Protein AF-A0AAD7C719-F1 (afdb_monomer_lite)

Structure (mmCIF, N/CA/C/O backbone):
data_AF-A0AAD7C719-F1
#
_entry.id   AF-A0AAD7C719-F1
#
loop_
_atom_site.group_PDB
_atom_site.id
_atom_site.type_symbol
_atom_site.label_atom_id
_atom_site.label_alt_id
_atom_site.label_comp_id
_atom_site.label_asym_id
_atom_site.label_entity_id
_atom_site.label_seq_id
_atom_site.pdbx_PDB_ins_code
_atom_site.Cartn_x
_atom_site.Cartn_y
_atom_site.Cartn_z
_atom_site.occupancy
_atom_site.B_iso_or_equiv
_atom_site.auth_seq_id
_atom_site.auth_comp_id
_atom_site.auth_asym_id
_atom_site.auth_atom_id
_atom_site.pdbx_PDB_model_num
ATOM 1 N N . MET A 1 1 ? 1.887 -9.426 20.465 1.00 57.06 1 MET A N 1
ATOM 2 C CA . MET A 1 1 ? 2.356 -8.103 19.979 1.00 57.06 1 MET A CA 1
ATOM 3 C C . MET A 1 1 ? 1.314 -7.518 19.013 1.00 57.06 1 MET A C 1
ATOM 5 O O . MET A 1 1 ? 1.546 -7.482 17.823 1.00 57.06 1 MET A O 1
ATOM 9 N N . LEU A 1 2 ? 0.161 -7.067 19.530 1.00 62.00 2 LEU A N 1
ATOM 10 C CA . LEU A 1 2 ? -1.170 -7.046 18.880 1.00 62.00 2 LEU A CA 1
ATOM 11 C C . LEU A 1 2 ? -1.808 -8.442 18.964 1.00 62.00 2 LEU A C 1
ATOM 13 O O . LEU A 1 2 ? -1.382 -9.368 18.283 1.00 62.00 2 LEU A O 1
ATOM 17 N N . ASN A 1 3 ? -2.779 -8.631 19.856 1.00 67.12 3 ASN A N 1
ATOM 18 C CA . ASN A 1 3 ? -3.550 -9.872 19.983 1.00 67.12 3 ASN A CA 1
ATOM 19 C C . ASN A 1 3 ? -4.565 -9.961 18.821 1.00 67.12 3 ASN A C 1
ATOM 21 O O . ASN A 1 3 ? -5.765 -9.761 18.998 1.00 67.12 3 ASN A O 1
ATOM 25 N N . VAL A 1 4 ? -4.057 -10.119 17.592 1.00 68.31 4 VAL A N 1
ATOM 26 C CA . VAL A 1 4 ? -4.865 -10.067 16.367 1.00 68.31 4 VAL A CA 1
ATOM 27 C C . VAL A 1 4 ? -5.610 -11.389 16.196 1.00 68.31 4 VAL A C 1
ATOM 29 O O . VAL A 1 4 ? -5.036 -12.395 15.788 1.00 68.31 4 VAL A O 1
ATOM 32 N N . HIS A 1 5 ? -6.909 -11.389 16.487 1.00 72.69 5 HIS A N 1
ATOM 33 C CA . HIS A 1 5 ? -7.771 -12.545 16.241 1.00 72.69 5 HIS A CA 1
ATOM 34 C C . HIS A 1 5 ? -8.018 -12.741 14.735 1.00 72.69 5 HIS A C 1
ATOM 36 O O . HIS A 1 5 ? -8.065 -11.774 13.977 1.00 72.69 5 HIS A O 1
ATOM 42 N N . SER A 1 6 ? -8.338 -13.968 14.307 1.00 72.50 6 SER A N 1
ATOM 43 C CA . SER A 1 6 ? -8.801 -14.293 12.939 1.00 72.50 6 SER A CA 1
ATOM 44 C C . SER A 1 6 ? -10.007 -13.474 12.450 1.00 72.50 6 SER A C 1
ATOM 46 O O . SER A 1 6 ? -10.282 -13.413 11.256 1.00 72.50 6 SER A O 1
ATOM 48 N N . ARG A 1 7 ? -10.739 -12.836 13.372 1.00 73.88 7 ARG A N 1
ATOM 49 C CA . ARG A 1 7 ? -11.893 -11.979 13.083 1.00 73.88 7 ARG A CA 1
ATOM 50 C C . ARG A 1 7 ? -11.493 -10.505 12.917 1.00 73.88 7 ARG A C 1
ATOM 52 O O . ARG A 1 7 ? -12.359 -9.695 12.595 1.00 73.88 7 ARG A O 1
ATOM 59 N N . SER A 1 8 ? -10.235 -10.136 13.153 1.00 76.31 8 SER A N 1
ATOM 60 C CA . SER A 1 8 ? -9.748 -8.762 13.013 1.00 76.31 8 SER A CA 1
ATOM 61 C C . SER A 1 8 ? -9.543 -8.385 11.545 1.00 76.31 8 SER A C 1
ATOM 63 O O . SER A 1 8 ? -9.293 -9.229 10.686 1.00 76.31 8 SER A O 1
ATOM 65 N N . THR A 1 9 ? -9.657 -7.092 11.247 1.00 84.38 9 THR A N 1
ATOM 66 C CA . THR A 1 9 ? -9.418 -6.587 9.893 1.00 84.38 9 THR A CA 1
ATOM 67 C C . THR A 1 9 ? -7.915 -6.431 9.685 1.00 84.38 9 THR A C 1
ATOM 69 O O . THR A 1 9 ? -7.274 -5.648 10.379 1.00 84.38 9 THR A O 1
ATOM 72 N N . VAL A 1 10 ? -7.351 -7.128 8.693 1.00 84.69 10 VAL A N 1
ATOM 73 C CA . VAL A 1 10 ? -5.903 -7.102 8.400 1.00 84.69 10 VAL A CA 1
ATOM 74 C C . VAL A 1 10 ? -5.387 -5.684 8.116 1.00 84.69 10 VAL A C 1
ATOM 76 O O . VAL A 1 10 ? -4.238 -5.386 8.418 1.00 84.69 10 VAL A O 1
ATOM 79 N N . ALA A 1 11 ? -6.233 -4.780 7.608 1.00 87.38 11 ALA A N 1
ATOM 80 C CA . ALA A 1 11 ? -5.883 -3.372 7.402 1.00 87.38 11 ALA A CA 1
ATOM 81 C C . ALA A 1 11 ? -5.309 -2.708 8.666 1.00 87.38 11 ALA A C 1
ATOM 83 O O . ALA A 1 11 ? -4.348 -1.951 8.559 1.00 87.38 11 ALA A O 1
ATOM 84 N N . VAL A 1 12 ? -5.832 -3.058 9.850 1.00 88.62 12 VAL A N 1
ATOM 85 C CA . VAL A 1 12 ? -5.398 -2.475 11.129 1.00 88.62 12 VAL A CA 1
ATOM 86 C C . VAL A 1 12 ? -3.944 -2.810 11.427 1.00 88.62 12 VAL A C 1
ATOM 88 O O . VAL A 1 12 ? -3.207 -1.978 11.940 1.00 88.62 12 VAL A O 1
ATOM 91 N N . LEU A 1 13 ? -3.481 -4.003 11.045 1.00 89.31 13 LEU A N 1
ATOM 92 C CA . LEU A 1 13 ? -2.071 -4.350 11.191 1.00 89.31 13 LEU A CA 1
ATOM 93 C C . LEU A 1 13 ? -1.190 -3.304 10.501 1.00 89.31 13 LEU A C 1
ATOM 95 O O . LEU A 1 13 ? -0.238 -2.818 11.099 1.00 89.31 13 LEU A O 1
ATOM 99 N N . PHE A 1 14 ? -1.527 -2.923 9.271 1.00 92.38 14 PHE A N 1
ATOM 100 C CA . PHE A 1 14 ? -0.737 -1.979 8.483 1.00 92.38 14 PHE A CA 1
ATOM 101 C C . PHE A 1 14 ? -0.897 -0.535 8.973 1.00 92.38 14 PHE A C 1
ATOM 103 O O . PHE A 1 14 ? 0.094 0.183 9.101 1.00 92.38 14 PHE A O 1
ATOM 110 N N . THR A 1 15 ? -2.119 -0.108 9.302 1.00 92.69 15 THR A N 1
ATOM 111 C CA . THR A 1 15 ? -2.372 1.269 9.755 1.00 92.69 15 THR A CA 1
ATOM 112 C C . THR A 1 15 ? -1.783 1.553 11.135 1.00 92.69 15 THR A C 1
ATOM 114 O O . THR A 1 15 ? -1.337 2.677 11.380 1.00 92.69 15 THR A O 1
ATOM 117 N N . GLU A 1 16 ? -1.750 0.560 12.031 1.00 91.12 16 GLU A N 1
ATOM 118 C CA . GLU A 1 16 ? -1.258 0.732 13.404 1.00 91.12 16 GLU A CA 1
ATOM 119 C C . GLU A 1 16 ? 0.251 0.500 13.555 1.00 91.12 16 GLU A C 1
ATOM 121 O O . GLU A 1 16 ? 0.868 1.053 14.462 1.00 91.12 16 GLU A O 1
ATOM 126 N N . THR A 1 17 ? 0.863 -0.318 12.697 1.00 90.94 17 THR A N 1
ATOM 127 C CA . THR A 1 17 ? 2.318 -0.560 12.754 1.00 90.94 17 THR A CA 1
ATOM 128 C C . THR A 1 17 ? 3.108 0.328 11.799 1.00 90.94 17 THR A C 1
ATOM 130 O O . THR A 1 17 ? 4.322 0.441 11.929 1.00 90.94 17 THR A O 1
ATOM 133 N N . GLY A 1 18 ? 2.446 0.940 10.811 1.00 91.69 18 GLY A N 1
ATOM 134 C CA . GLY A 1 18 ? 3.119 1.645 9.719 1.00 91.69 18 GLY A CA 1
ATOM 135 C C . GLY A 1 18 ? 3.789 0.712 8.705 1.00 91.69 18 GLY A C 1
ATOM 136 O O . GLY A 1 18 ? 4.460 1.183 7.789 1.00 91.69 18 GLY A O 1
ATOM 137 N N . ILE A 1 19 ? 3.623 -0.608 8.839 1.00 92.81 19 ILE A N 1
ATOM 138 C CA . ILE A 1 19 ? 4.200 -1.579 7.909 1.00 92.81 19 ILE A CA 1
ATOM 139 C C . ILE A 1 19 ? 3.397 -1.573 6.607 1.00 92.81 19 ILE A C 1
ATOM 141 O O . ILE A 1 19 ? 2.178 -1.735 6.601 1.00 92.81 19 ILE A O 1
ATOM 145 N N . MET A 1 20 ? 4.096 -1.449 5.478 1.00 93.69 20 MET A N 1
ATOM 146 C CA . MET A 1 20 ? 3.480 -1.555 4.158 1.00 93.69 20 MET A CA 1
ATOM 147 C C . MET A 1 20 ? 3.029 -3.002 3.873 1.00 93.69 20 MET A C 1
ATOM 149 O O . MET A 1 20 ? 3.809 -3.938 4.080 1.00 93.69 20 MET A O 1
ATOM 153 N N . PRO A 1 21 ? 1.821 -3.211 3.319 1.00 94.88 21 PRO A N 1
ATOM 154 C CA . PRO A 1 21 ? 1.378 -4.525 2.872 1.00 94.88 21 PRO A CA 1
ATOM 155 C C . PRO A 1 21 ? 2.360 -5.178 1.888 1.00 94.88 21 PRO A C 1
ATOM 157 O O . PRO A 1 21 ? 2.975 -4.521 1.046 1.00 94.88 21 PRO A O 1
ATOM 160 N N . LEU A 1 22 ? 2.474 -6.507 1.944 1.00 94.25 22 LEU A N 1
ATOM 161 C CA . LEU A 1 22 ? 3.528 -7.232 1.227 1.00 94.25 22 LEU A CA 1
ATOM 162 C C . LEU A 1 22 ? 3.481 -7.054 -0.302 1.00 94.25 22 LEU A C 1
ATOM 164 O O . LEU A 1 22 ? 4.527 -6.943 -0.938 1.00 94.25 22 LEU A O 1
ATOM 168 N N . ARG A 1 23 ? 2.284 -7.025 -0.906 1.00 94.31 23 ARG A N 1
ATOM 169 C CA . ARG A 1 23 ? 2.119 -6.879 -2.366 1.00 94.31 23 ARG A CA 1
ATOM 170 C C . ARG A 1 23 ? 2.667 -5.538 -2.891 1.00 94.31 23 ARG A C 1
ATOM 172 O O . ARG A 1 23 ? 3.589 -5.591 -3.704 1.00 94.31 23 ARG A O 1
ATOM 179 N N . PRO A 1 24 ? 2.200 -4.363 -2.419 1.00 95.56 24 PRO A N 1
ATOM 180 C CA . PRO A 1 24 ? 2.777 -3.081 -2.828 1.00 95.56 24 PRO A CA 1
ATOM 181 C C . PRO A 1 24 ? 4.253 -2.954 -2.436 1.00 95.56 24 PRO A C 1
ATOM 183 O O . PRO A 1 24 ? 5.040 -2.427 -3.219 1.00 95.56 24 PRO A O 1
ATOM 186 N N . ARG A 1 25 ? 4.677 -3.524 -1.296 1.00 95.62 25 ARG A N 1
ATOM 187 C CA . ARG A 1 25 ? 6.093 -3.519 -0.897 1.00 95.62 25 ARG A CA 1
ATOM 188 C C . ARG A 1 25 ? 6.988 -4.227 -1.914 1.00 95.62 25 ARG A C 1
ATOM 190 O O . ARG A 1 25 ? 8.049 -3.701 -2.241 1.00 95.62 25 ARG A O 1
ATOM 197 N N . ARG A 1 26 ? 6.570 -5.393 -2.421 1.00 96.00 26 ARG A N 1
ATOM 198 C CA . ARG A 1 26 ? 7.298 -6.138 -3.463 1.00 96.00 26 ARG A CA 1
ATOM 199 C C . ARG A 1 26 ? 7.389 -5.344 -4.763 1.00 96.00 26 ARG A C 1
ATOM 201 O O . ARG A 1 26 ? 8.471 -5.269 -5.331 1.00 96.00 26 ARG A O 1
ATOM 208 N N . VAL A 1 27 ? 6.297 -4.709 -5.193 1.00 96.25 27 VAL A N 1
ATOM 209 C CA . VAL A 1 27 ? 6.313 -3.849 -6.389 1.00 96.25 27 VAL A CA 1
ATOM 210 C C . VAL A 1 27 ? 7.278 -2.680 -6.201 1.00 96.25 27 VAL A C 1
ATOM 212 O O . VAL A 1 27 ? 8.115 -2.452 -7.064 1.00 96.25 27 VAL A O 1
ATOM 215 N N . ARG A 1 28 ? 7.265 -2.006 -5.046 1.00 95.81 28 ARG A N 1
ATOM 216 C CA . ARG A 1 28 ? 8.224 -0.932 -4.736 1.00 95.81 28 ARG A CA 1
ATOM 217 C C . ARG A 1 28 ? 9.685 -1.389 -4.819 1.00 95.81 28 ARG A C 1
ATOM 219 O O . ARG A 1 28 ? 10.524 -0.649 -5.317 1.00 95.81 28 ARG A O 1
ATOM 226 N N . VAL A 1 29 ? 10.001 -2.603 -4.358 1.00 96.06 29 VAL A N 1
ATOM 227 C CA . VAL A 1 29 ? 11.355 -3.174 -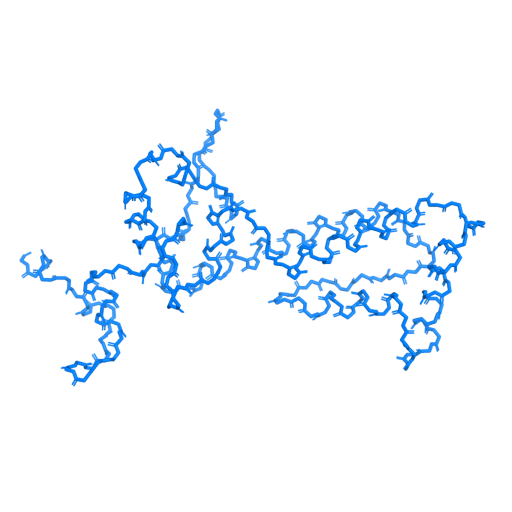4.511 1.00 96.06 29 VAL A CA 1
ATOM 228 C C . VAL A 1 29 ? 11.704 -3.371 -5.990 1.00 96.06 29 VAL A C 1
ATOM 230 O O . VAL A 1 29 ? 12.802 -3.005 -6.403 1.00 96.06 29 VAL A O 1
ATOM 233 N N . LEU A 1 30 ? 10.771 -3.888 -6.796 1.00 96.00 30 LEU A N 1
ATOM 234 C CA . LEU A 1 30 ? 10.970 -4.045 -8.241 1.00 96.00 30 LEU A CA 1
ATOM 235 C C . LEU A 1 30 ? 11.169 -2.700 -8.950 1.00 96.00 30 LEU A C 1
ATOM 237 O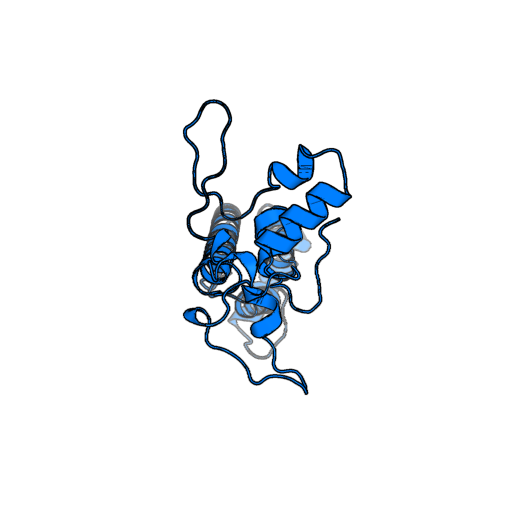 O . LEU A 1 30 ? 12.027 -2.608 -9.821 1.00 96.00 30 LEU A O 1
ATOM 241 N N . LEU A 1 31 ? 10.432 -1.658 -8.557 1.00 96.50 31 LEU A N 1
ATOM 242 C CA . LEU A 1 31 ? 10.611 -0.300 -9.082 1.00 96.50 31 LEU A CA 1
ATOM 243 C C . LEU A 1 31 ? 11.985 0.276 -8.712 1.00 96.50 31 LEU A C 1
ATOM 245 O O . LEU A 1 31 ? 12.630 0.895 -9.549 1.00 96.50 31 LEU A O 1
ATOM 249 N N . GLY A 1 32 ? 12.482 0.018 -7.498 1.00 96.12 32 GLY A N 1
ATOM 250 C CA . GLY A 1 32 ? 13.845 0.403 -7.112 1.00 96.12 32 GLY A CA 1
ATOM 251 C C . GLY A 1 32 ? 14.915 -0.291 -7.961 1.00 96.12 32 GLY A C 1
ATOM 252 O O . GLY A 1 32 ? 15.864 0.347 -8.414 1.00 96.12 32 GLY A O 1
ATOM 253 N N . TYR A 1 33 ? 14.731 -1.583 -8.244 1.00 95.81 33 TYR A N 1
ATOM 254 C CA . TYR A 1 33 ? 15.609 -2.313 -9.160 1.00 95.81 33 TYR A CA 1
ATOM 255 C C . TYR A 1 33 ? 15.513 -1.786 -10.598 1.00 95.81 33 TYR A C 1
ATOM 257 O O . TYR A 1 33 ? 16.535 -1.627 -11.260 1.00 95.81 33 TYR A O 1
ATOM 265 N N . LEU A 1 34 ? 14.310 -1.441 -11.065 1.00 96.75 34 LEU A N 1
ATOM 266 C CA . LEU A 1 34 ? 14.114 -0.802 -12.364 1.00 96.75 34 LEU A CA 1
ATOM 267 C C . LEU A 1 34 ? 14.870 0.524 -12.458 1.00 96.75 34 LEU A C 1
ATOM 269 O O . LEU A 1 34 ? 15.618 0.729 -13.406 1.00 96.75 34 LEU A O 1
ATOM 273 N N . ALA A 1 35 ? 14.718 1.402 -11.464 1.00 96.38 35 ALA A N 1
ATOM 274 C CA . ALA A 1 35 ? 15.417 2.68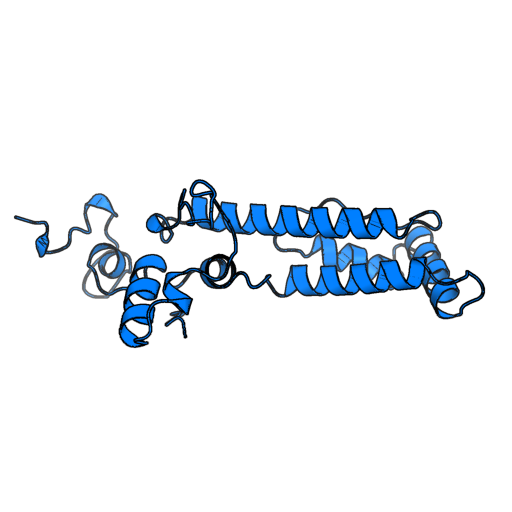3 -11.420 1.00 96.38 35 ALA A CA 1
ATOM 275 C C . ALA A 1 35 ? 16.942 2.496 -11.458 1.00 96.38 35 ALA A C 1
ATOM 277 O O . ALA A 1 35 ? 17.638 3.233 -12.154 1.00 96.38 35 ALA A O 1
ATOM 278 N N . TYR A 1 36 ? 17.462 1.470 -10.776 1.00 96.31 36 TYR A N 1
ATOM 279 C CA . TYR A 1 36 ? 18.869 1.083 -10.871 1.00 96.31 36 TYR A CA 1
ATOM 280 C C . TYR A 1 36 ? 19.262 0.663 -12.296 1.00 96.31 36 TYR A C 1
ATOM 282 O O . TYR A 1 36 ? 20.225 1.201 -12.839 1.00 96.31 36 TYR A O 1
ATOM 290 N N . LEU A 1 37 ? 18.507 -0.241 -12.931 1.00 96.06 37 LEU A N 1
ATOM 291 C CA . LEU A 1 37 ? 18.776 -0.673 -14.308 1.00 96.06 37 LEU A CA 1
ATOM 292 C C . LEU A 1 37 ? 18.731 0.491 -15.301 1.00 96.06 37 LEU A C 1
ATOM 294 O O . LEU A 1 37 ? 19.524 0.532 -16.239 1.00 96.06 37 LEU A O 1
ATOM 298 N N . LEU A 1 38 ? 17.826 1.446 -15.083 1.00 95.38 38 LEU A N 1
ATOM 299 C CA . LEU A 1 38 ? 17.681 2.622 -15.931 1.00 95.38 38 LEU A CA 1
ATOM 300 C C . LEU A 1 38 ? 18.883 3.575 -15.844 1.00 95.38 38 LEU A C 1
ATOM 302 O O . LEU A 1 38 ? 19.180 4.238 -16.834 1.00 95.38 38 LEU A O 1
ATOM 306 N N . LYS A 1 39 ? 19.584 3.611 -14.701 1.00 95.50 39 LYS A N 1
ATOM 307 C CA . LYS A 1 39 ? 20.804 4.411 -14.482 1.00 95.50 39 LYS A CA 1
ATOM 308 C C . LYS A 1 39 ? 22.058 3.787 -15.109 1.00 95.50 39 LYS A C 1
ATOM 310 O O . LYS A 1 39 ? 23.057 4.481 -15.279 1.00 95.50 39 LYS A O 1
ATOM 315 N N . LEU A 1 40 ? 22.037 2.493 -15.434 1.00 95.62 40 LEU A N 1
ATOM 316 C CA . LEU A 1 40 ? 23.184 1.814 -16.037 1.00 95.62 40 LEU A CA 1
ATOM 317 C C . LEU A 1 40 ? 23.410 2.261 -17.492 1.00 95.62 40 LEU A C 1
ATOM 319 O O . LEU A 1 40 ? 22.446 2.530 -18.215 1.00 95.62 40 LEU A O 1
ATOM 323 N N . PRO A 1 41 ? 24.672 2.279 -17.965 1.00 93.94 41 PRO A N 1
ATOM 324 C CA . PRO A 1 41 ? 24.963 2.551 -19.366 1.00 93.94 41 PRO A CA 1
ATOM 325 C C . PRO A 1 41 ? 24.337 1.476 -20.261 1.00 93.94 41 PRO A C 1
ATOM 327 O O . PRO A 1 41 ? 24.291 0.299 -19.896 1.00 93.94 41 PRO A O 1
ATOM 330 N N . ARG A 1 42 ? 23.908 1.861 -21.471 1.00 90.44 42 ARG A N 1
ATOM 331 C CA . ARG A 1 42 ? 23.289 0.942 -22.450 1.00 90.44 42 ARG A CA 1
ATOM 332 C C . ARG A 1 42 ? 24.199 -0.210 -22.889 1.00 90.44 42 ARG A C 1
ATOM 334 O O . ARG A 1 42 ? 23.697 -1.234 -23.331 1.00 90.44 42 ARG A O 1
ATOM 341 N N . SER A 1 43 ? 25.513 -0.072 -22.719 1.00 93.38 43 SER A N 1
ATOM 342 C CA . SER A 1 43 ? 26.490 -1.141 -22.959 1.00 93.38 43 SER A CA 1
ATOM 343 C C . SER A 1 43 ? 26.482 -2.242 -21.892 1.00 93.38 43 SER A C 1
ATOM 345 O O . SER A 1 43 ? 27.037 -3.314 -22.122 1.00 93.38 43 SER A O 1
ATOM 347 N N . SER A 1 44 ? 25.870 -2.012 -20.726 1.00 96.25 44 SER A N 1
ATOM 348 C CA . SER A 1 44 ? 25.755 -3.028 -19.680 1.00 96.25 44 SER A CA 1
ATOM 349 C C . SER A 1 44 ? 24.771 -4.122 -20.087 1.00 96.25 44 SER A C 1
ATOM 351 O O . SER A 1 44 ? 23.645 -3.830 -20.495 1.00 96.25 44 SER A O 1
ATOM 353 N N . TYR A 1 45 ? 25.144 -5.387 -19.871 1.00 96.31 45 TYR A N 1
ATOM 354 C CA . TYR A 1 45 ? 24.265 -6.536 -20.111 1.00 96.31 45 TYR A CA 1
ATOM 355 C C . TYR A 1 45 ? 22.916 -6.411 -19.398 1.00 96.31 45 TYR A C 1
ATOM 357 O O . TYR A 1 45 ? 21.884 -6.768 -19.960 1.00 96.31 45 TYR A O 1
ATOM 365 N N . ALA A 1 46 ? 22.904 -5.866 -18.180 1.00 95.50 46 ALA A N 1
ATOM 366 C CA . ALA A 1 46 ? 21.674 -5.698 -17.413 1.00 95.50 46 ALA A CA 1
ATOM 367 C C . ALA A 1 46 ? 20.724 -4.674 -18.063 1.00 95.50 46 ALA A C 1
ATOM 369 O O . ALA A 1 46 ? 19.511 -4.887 -18.092 1.00 95.50 46 ALA A O 1
ATOM 370 N N . ARG A 1 47 ? 21.270 -3.595 -18.640 1.00 95.44 47 ARG A N 1
ATOM 371 C CA . ARG A 1 47 ? 20.485 -2.591 -19.367 1.00 95.44 47 ARG A CA 1
ATOM 372 C C . ARG A 1 47 ? 20.015 -3.125 -20.722 1.00 95.44 47 ARG A C 1
ATOM 374 O O . ARG A 1 47 ? 18.837 -2.996 -21.036 1.00 95.44 47 ARG A O 1
ATOM 381 N N . ALA A 1 48 ? 20.881 -3.820 -21.460 1.00 95.38 48 ALA A N 1
ATOM 382 C CA . ALA A 1 48 ? 20.516 -4.480 -22.714 1.00 95.38 48 ALA A CA 1
ATOM 383 C C . ALA A 1 48 ? 19.406 -5.535 -22.526 1.00 95.38 48 ALA A C 1
ATOM 385 O O . ALA A 1 48 ? 18.487 -5.637 -23.343 1.00 95.38 48 ALA A O 1
ATOM 386 N N . ALA A 1 49 ? 19.444 -6.290 -21.422 1.00 95.88 49 ALA A N 1
ATOM 387 C CA . ALA A 1 49 ? 18.396 -7.243 -21.062 1.00 95.88 49 ALA A CA 1
ATOM 388 C C . ALA A 1 49 ? 17.062 -6.548 -20.740 1.00 95.88 49 ALA A C 1
ATOM 390 O O . ALA A 1 49 ? 16.007 -7.042 -21.142 1.00 95.88 49 ALA A O 1
ATOM 391 N N . LEU A 1 50 ? 17.093 -5.396 -20.055 1.00 95.69 50 LEU A N 1
ATOM 392 C CA . LEU A 1 50 ? 15.901 -4.579 -19.818 1.00 95.69 50 LEU A CA 1
ATOM 393 C C . LEU A 1 50 ? 15.303 -4.078 -21.136 1.00 95.69 50 LEU A C 1
ATOM 395 O O . LEU A 1 50 ? 14.111 -4.268 -21.361 1.00 95.69 50 LEU A O 1
ATOM 399 N N . ASP A 1 51 ? 16.122 -3.493 -22.012 1.00 94.88 51 ASP A N 1
ATOM 400 C CA . ASP A 1 51 ? 15.672 -2.986 -23.311 1.00 94.88 51 ASP A CA 1
ATOM 401 C C . ASP A 1 51 ? 15.055 -4.121 -24.153 1.00 94.88 51 ASP A C 1
ATOM 403 O O . ASP A 1 51 ? 13.933 -3.989 -24.641 1.00 94.88 51 ASP A O 1
ATOM 407 N N . SER A 1 52 ? 15.694 -5.295 -24.197 1.00 94.56 52 SER A N 1
ATOM 408 C CA . SER A 1 52 ? 15.130 -6.492 -24.847 1.00 94.56 52 SER A CA 1
ATOM 409 C C . SER A 1 52 ? 13.788 -6.915 -24.227 1.00 94.56 52 SER A C 1
ATOM 411 O O . SER A 1 52 ? 12.871 -7.352 -24.921 1.00 94.56 52 SER A O 1
ATOM 413 N N . SER A 1 53 ? 13.638 -6.779 -22.905 1.00 95.12 53 SER A N 1
ATOM 414 C CA . SER A 1 53 ? 12.394 -7.091 -22.190 1.00 95.12 53 SER A CA 1
ATOM 415 C C . SER A 1 53 ? 11.239 -6.160 -22.566 1.00 95.12 53 SER A C 1
ATOM 417 O O . SER A 1 53 ? 10.099 -6.621 -22.708 1.00 95.12 53 SER A O 1
ATOM 419 N N . ILE A 1 54 ? 11.542 -4.868 -22.722 1.00 94.50 54 ILE A N 1
ATOM 420 C CA . ILE A 1 54 ? 10.606 -3.820 -23.147 1.00 94.50 54 ILE A CA 1
ATOM 421 C C . ILE A 1 54 ? 10.171 -4.076 -24.591 1.00 94.50 54 ILE A C 1
ATOM 423 O O . ILE A 1 54 ? 8.975 -4.114 -24.877 1.00 94.50 54 ILE A O 1
ATOM 427 N N . GLU A 1 55 ? 11.123 -4.358 -25.481 1.00 94.44 55 GLU A N 1
ATOM 428 C CA . GLU A 1 55 ? 10.843 -4.673 -26.881 1.00 94.44 55 GLU A CA 1
ATOM 429 C C . GLU A 1 55 ? 9.963 -5.925 -27.021 1.00 94.44 55 GLU A C 1
ATOM 431 O O . GLU A 1 55 ? 8.975 -5.920 -27.760 1.00 94.44 55 GLU A O 1
ATOM 436 N N . LEU A 1 56 ? 10.264 -6.989 -26.265 1.00 93.81 56 LEU A N 1
ATOM 437 C CA . LEU A 1 56 ? 9.450 -8.206 -26.235 1.00 93.81 56 LEU A CA 1
ATOM 438 C C . LEU A 1 56 ? 8.022 -7.936 -25.749 1.00 93.81 56 LEU A C 1
ATOM 440 O O . LEU A 1 56 ? 7.078 -8.501 -26.306 1.00 93.81 56 LEU A O 1
ATOM 444 N N . ALA A 1 57 ? 7.856 -7.084 -24.733 1.00 92.06 57 ALA A N 1
ATOM 445 C CA . ALA A 1 57 ? 6.539 -6.707 -24.226 1.00 92.06 57 ALA A CA 1
ATOM 446 C C . ALA A 1 57 ? 5.725 -5.924 -25.269 1.00 92.06 57 ALA A C 1
ATOM 448 O O . ALA A 1 57 ? 4.523 -6.160 -25.392 1.00 92.06 57 ALA A O 1
ATOM 449 N N . ALA A 1 58 ? 6.377 -5.041 -26.031 1.00 89.62 58 ALA A N 1
ATOM 450 C CA . ALA A 1 58 ? 5.739 -4.226 -27.060 1.00 89.62 58 ALA A CA 1
ATOM 451 C C . ALA A 1 58 ? 5.378 -5.032 -28.321 1.00 89.62 58 ALA A C 1
ATOM 453 O O . ALA A 1 58 ? 4.262 -4.923 -28.827 1.00 89.62 58 ALA A O 1
ATOM 454 N N . LYS A 1 59 ? 6.301 -5.861 -28.828 1.00 90.75 59 LYS A N 1
ATOM 455 C CA . LYS A 1 59 ? 6.132 -6.580 -30.105 1.00 90.75 59 LYS A CA 1
ATOM 456 C C . LYS A 1 59 ? 5.350 -7.886 -29.982 1.00 90.75 59 LYS A C 1
ATOM 458 O O . LYS A 1 59 ? 4.653 -8.268 -30.919 1.00 90.75 59 LYS A O 1
ATOM 463 N N . PHE A 1 60 ? 5.453 -8.592 -28.853 1.00 89.00 60 PHE A N 1
ATOM 464 C CA . PHE A 1 60 ? 4.908 -9.947 -28.714 1.00 89.00 60 PHE A CA 1
ATOM 465 C C . PHE A 1 60 ? 4.014 -10.098 -27.474 1.00 89.00 60 PHE A C 1
ATOM 467 O O . PHE A 1 60 ? 4.433 -10.682 -26.470 1.00 89.00 60 PHE A O 1
ATOM 474 N N . PRO A 1 61 ? 2.722 -9.719 -27.556 1.00 81.25 61 PRO A N 1
ATOM 475 C CA . PRO A 1 61 ? 1.802 -9.737 -26.415 1.00 81.25 61 PRO A CA 1
ATOM 476 C C . PRO A 1 61 ? 1.638 -11.098 -25.731 1.00 81.25 61 PRO A C 1
ATOM 478 O O . PRO A 1 61 ? 1.222 -11.157 -24.578 1.00 81.25 61 PRO A O 1
ATOM 481 N N . ARG A 1 62 ? 1.937 -12.216 -26.405 1.00 84.12 62 ARG A N 1
ATOM 482 C CA . ARG A 1 62 ? 1.805 -13.575 -25.844 1.00 84.12 62 ARG A CA 1
ATOM 483 C C . ARG A 1 62 ? 3.074 -14.093 -25.165 1.00 84.12 62 ARG A C 1
ATOM 485 O O . ARG A 1 62 ? 3.006 -15.099 -24.462 1.00 84.12 62 ARG A O 1
ATOM 492 N N . LYS A 1 63 ? 4.221 -13.437 -25.351 1.00 87.94 63 LYS A N 1
ATOM 493 C CA . LYS A 1 63 ? 5.481 -13.847 -24.724 1.00 87.94 63 LYS A CA 1
ATOM 494 C C . LYS A 1 63 ? 5.567 -13.293 -23.300 1.00 87.94 63 LYS A C 1
ATOM 496 O O . LYS A 1 63 ? 4.926 -12.298 -22.956 1.00 87.94 63 LYS A O 1
ATOM 501 N N . ARG A 1 64 ? 6.300 -14.006 -22.446 1.00 90.81 64 ARG A N 1
ATOM 502 C CA . ARG A 1 64 ? 6.608 -13.563 -21.083 1.00 90.81 64 ARG A CA 1
ATOM 503 C C . ARG A 1 64 ? 7.873 -12.720 -21.138 1.00 90.81 64 ARG A C 1
ATOM 505 O O . ARG A 1 64 ? 8.816 -13.086 -21.834 1.00 90.81 64 ARG A O 1
ATOM 512 N N . SER A 1 65 ? 7.876 -11.614 -20.417 1.00 93.81 65 SER A N 1
ATOM 513 C CA . SER A 1 65 ? 9.042 -10.760 -20.249 1.00 93.81 65 SER A CA 1
ATOM 514 C C . SER A 1 65 ? 8.958 -10.094 -18.883 1.00 93.81 65 SER A C 1
ATOM 516 O O . SER A 1 65 ? 7.866 -9.887 -18.351 1.00 93.81 65 SER A O 1
ATOM 518 N N . TRP A 1 66 ? 10.112 -9.738 -18.327 1.00 94.56 66 TRP A N 1
ATOM 519 C CA . TRP A 1 66 ? 10.196 -9.040 -17.048 1.00 94.56 66 TRP A CA 1
ATOM 520 C C . TRP A 1 66 ? 9.368 -7.737 -17.031 1.00 94.56 66 TRP A C 1
ATOM 522 O O . TRP A 1 66 ? 8.644 -7.486 -16.070 1.00 94.56 66 TRP A O 1
ATOM 532 N N . ALA A 1 67 ? 9.376 -6.959 -18.123 1.00 92.88 67 ALA A N 1
ATOM 533 C CA . ALA A 1 67 ? 8.548 -5.755 -18.267 1.00 92.88 67 ALA A CA 1
ATOM 534 C C . ALA A 1 67 ? 7.038 -6.052 -18.152 1.00 92.88 67 ALA A C 1
ATOM 536 O O . ALA A 1 67 ? 6.293 -5.335 -17.479 1.00 92.88 67 ALA A O 1
ATOM 537 N N . LYS A 1 68 ? 6.576 -7.150 -18.762 1.00 92.31 68 LYS A N 1
ATOM 538 C CA . LYS A 1 68 ? 5.176 -7.581 -18.682 1.00 92.31 68 LYS A CA 1
ATOM 539 C C . LYS A 1 68 ? 4.814 -8.130 -17.301 1.00 92.31 68 LYS A C 1
ATOM 541 O O . LYS A 1 68 ? 3.697 -7.908 -16.823 1.00 92.31 68 LYS A O 1
ATOM 546 N N . ASP A 1 69 ? 5.742 -8.824 -16.652 1.00 93.38 69 ASP A N 1
ATOM 547 C CA . ASP A 1 69 ? 5.556 -9.319 -15.288 1.00 93.38 69 ASP A CA 1
ATOM 548 C C . ASP A 1 69 ? 5.419 -8.156 -14.297 1.00 93.38 69 ASP A C 1
ATOM 550 O O . ASP A 1 69 ? 4.558 -8.210 -13.419 1.00 93.38 69 ASP A O 1
ATOM 554 N N . LEU A 1 70 ? 6.175 -7.065 -14.484 1.00 94.06 70 LEU A N 1
ATOM 555 C CA . LEU A 1 70 ? 6.022 -5.831 -13.707 1.00 94.06 70 LEU A CA 1
ATOM 556 C C . LEU A 1 70 ? 4.628 -5.213 -13.888 1.00 94.06 70 LEU A C 1
ATOM 558 O O . LEU A 1 70 ? 3.944 -4.950 -12.898 1.00 94.06 70 LEU A O 1
ATOM 562 N N . ALA A 1 71 ? 4.172 -5.043 -15.133 1.00 93.00 71 ALA A N 1
ATOM 563 C CA . ALA A 1 71 ? 2.828 -4.532 -15.418 1.00 93.00 71 ALA A CA 1
ATOM 564 C C . ALA A 1 71 ? 1.732 -5.419 -14.796 1.00 93.00 71 ALA A C 1
ATOM 566 O O . ALA A 1 71 ? 0.777 -4.924 -14.198 1.00 93.00 71 ALA A O 1
ATOM 567 N N . THR A 1 72 ? 1.911 -6.741 -14.860 1.00 92.56 72 THR A N 1
ATOM 568 C CA . THR A 1 72 ? 1.000 -7.723 -14.252 1.00 92.56 72 THR A CA 1
ATOM 569 C C . THR A 1 72 ? 1.028 -7.664 -12.721 1.00 92.56 72 THR A C 1
ATOM 571 O O . THR A 1 72 ? 0.004 -7.848 -12.065 1.00 92.56 72 THR A O 1
ATOM 574 N N . ALA A 1 73 ? 2.190 -7.421 -12.112 1.00 94.00 73 ALA A N 1
ATOM 575 C CA . ALA A 1 73 ? 2.311 -7.273 -10.666 1.00 94.00 73 ALA A CA 1
ATOM 576 C C . ALA A 1 73 ? 1.574 -6.021 -10.170 1.00 94.00 73 ALA A C 1
ATOM 578 O O . ALA A 1 73 ? 0.864 -6.096 -9.166 1.00 94.00 73 ALA A O 1
ATOM 579 N N . ILE A 1 74 ? 1.691 -4.908 -10.904 1.00 95.00 74 ILE A N 1
ATOM 580 C CA . ILE A 1 74 ? 0.954 -3.663 -10.648 1.00 95.00 74 ILE A CA 1
ATOM 581 C C . ILE A 1 74 ? -0.555 -3.897 -10.792 1.00 95.00 74 ILE A C 1
ATOM 583 O O . ILE A 1 74 ? -1.317 -3.544 -9.895 1.00 95.00 74 ILE A O 1
ATOM 587 N N . SER A 1 75 ? -1.001 -4.565 -11.861 1.00 93.31 75 SER 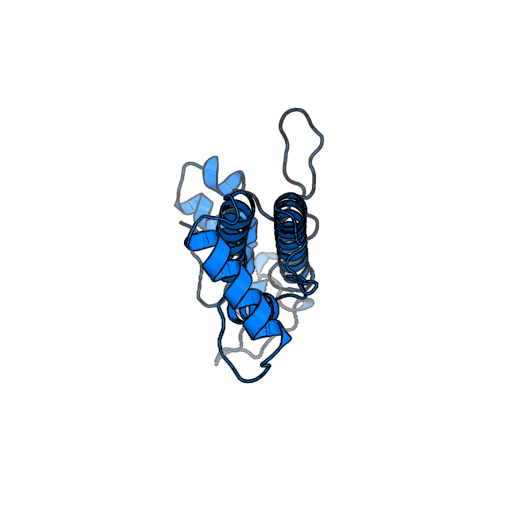A N 1
ATOM 588 C CA . SER A 1 75 ? -2.432 -4.814 -12.096 1.00 93.31 75 SER A CA 1
ATOM 589 C C . SER A 1 75 ? -3.076 -5.760 -11.072 1.00 93.31 75 SER A C 1
ATOM 591 O O . SER A 1 75 ? -4.295 -5.803 -10.949 1.00 93.31 75 SER A O 1
ATOM 593 N N . ARG A 1 76 ? -2.271 -6.553 -10.352 1.00 93.81 76 ARG A N 1
ATOM 594 C CA . ARG A 1 76 ? -2.714 -7.487 -9.299 1.00 93.81 76 ARG A CA 1
ATOM 595 C C . ARG A 1 76 ? -2.690 -6.882 -7.894 1.00 93.81 76 ARG A C 1
ATOM 597 O O . ARG A 1 76 ? -2.936 -7.598 -6.911 1.00 93.81 76 ARG A O 1
ATOM 604 N N . LEU A 1 77 ? -2.356 -5.600 -7.765 1.00 95.56 77 LEU A N 1
ATOM 605 C CA . LEU A 1 77 ? -2.471 -4.900 -6.494 1.00 95.56 77 LEU A CA 1
ATOM 606 C C . LEU A 1 77 ? -3.935 -4.913 -6.020 1.00 95.56 77 LEU A C 1
ATOM 608 O O . LEU A 1 77 ? -4.855 -4.909 -6.832 1.00 95.56 77 LEU A O 1
ATOM 612 N N . PRO A 1 78 ? -4.179 -4.946 -4.699 1.00 93.88 78 PRO A N 1
ATOM 613 C CA . PRO A 1 78 ? -5.537 -4.973 -4.151 1.00 93.88 78 PRO A CA 1
ATOM 614 C C . PRO A 1 78 ? -6.270 -3.623 -4.274 1.00 93.88 78 PRO A C 1
ATOM 616 O O . PRO A 1 78 ? -7.347 -3.459 -3.707 1.00 93.88 78 PRO A O 1
ATOM 619 N N . PHE A 1 79 ? -5.679 -2.658 -4.978 1.00 94.62 79 PHE A N 1
ATOM 620 C CA . PHE A 1 79 ? -6.193 -1.318 -5.214 1.00 94.62 79 PHE A CA 1
ATOM 621 C C . PHE A 1 79 ? -5.862 -0.870 -6.635 1.00 94.62 79 PHE A C 1
ATOM 623 O O . PHE A 1 79 ? -4.904 -1.354 -7.241 1.00 94.62 79 PHE A O 1
ATOM 630 N N . ALA A 1 80 ? -6.643 0.079 -7.148 1.00 93.12 80 ALA A N 1
ATOM 631 C CA . ALA A 1 80 ? -6.396 0.671 -8.451 1.00 93.12 80 ALA A CA 1
ATOM 632 C C . ALA A 1 80 ? -5.128 1.535 -8.408 1.00 93.12 80 ALA A C 1
ATOM 634 O O . ALA A 1 80 ? -5.008 2.450 -7.594 1.00 93.12 80 ALA A O 1
ATOM 635 N N . CYS A 1 81 ? -4.189 1.239 -9.300 1.00 93.62 81 CYS A N 1
ATOM 636 C CA . CYS A 1 81 ? -3.000 2.042 -9.540 1.00 93.62 81 CYS A CA 1
ATOM 637 C C . CYS A 1 81 ? -2.886 2.260 -11.056 1.00 93.62 81 CYS A C 1
ATOM 639 O O . CYS A 1 81 ? -3.152 1.313 -11.806 1.00 93.62 81 CYS A O 1
ATOM 641 N N . PRO A 1 82 ? -2.537 3.469 -11.531 1.00 92.75 82 PRO A N 1
ATOM 642 C CA . PRO A 1 82 ? -2.355 3.708 -12.958 1.00 92.75 82 PRO A CA 1
ATOM 643 C C . PRO A 1 82 ? -1.315 2.752 -13.552 1.00 92.75 82 PRO A C 1
ATOM 645 O O . PRO A 1 82 ? -0.344 2.423 -12.867 1.00 92.75 82 PRO A O 1
ATOM 648 N N . PRO A 1 83 ? -1.476 2.292 -14.802 1.00 90.38 83 PRO A N 1
ATOM 649 C CA . PRO A 1 83 ? -0.447 1.488 -15.450 1.00 90.38 83 PRO A CA 1
ATOM 650 C C . PRO A 1 83 ? 0.851 2.297 -15.582 1.00 90.38 83 PRO A C 1
ATOM 652 O O . PRO A 1 83 ? 0.810 3.502 -15.819 1.00 90.38 83 PRO A O 1
ATOM 655 N N . LEU A 1 84 ? 1.999 1.631 -15.443 1.00 90.44 84 LEU A N 1
ATOM 656 C CA . LEU A 1 84 ? 3.313 2.213 -15.721 1.00 90.44 84 LEU A CA 1
ATOM 657 C C . LEU A 1 84 ? 3.684 1.914 -17.184 1.00 90.44 84 LEU A C 1
ATOM 659 O O . LEU A 1 84 ? 4.008 0.759 -17.482 1.00 90.44 84 LEU A O 1
ATOM 663 N N . PRO A 1 85 ? 3.620 2.892 -18.108 1.00 86.25 85 PRO A N 1
ATOM 664 C CA . PRO A 1 85 ? 4.042 2.685 -19.487 1.00 86.25 85 PRO A CA 1
ATOM 665 C C . PRO A 1 85 ? 5.569 2.597 -19.537 1.00 86.25 85 PRO A C 1
ATOM 667 O O . PRO A 1 85 ? 6.265 3.609 -19.514 1.00 86.25 85 PRO A O 1
ATOM 670 N N . LEU A 1 86 ? 6.096 1.374 -19.573 1.00 90.50 86 LEU A N 1
ATOM 671 C CA . LEU A 1 86 ? 7.531 1.152 -19.687 1.00 90.50 86 LEU A CA 1
ATOM 672 C C . LEU A 1 86 ? 7.946 1.176 -21.162 1.00 90.50 86 LEU A C 1
ATOM 674 O O . LEU A 1 86 ? 7.529 0.324 -21.945 1.00 90.50 86 LEU A O 1
ATOM 678 N N . THR A 1 87 ? 8.774 2.151 -21.519 1.00 91.56 87 THR A N 1
ATOM 679 C CA . THR A 1 87 ? 9.317 2.362 -22.866 1.00 91.56 87 THR A CA 1
ATOM 680 C C . THR A 1 87 ? 10.838 2.514 -22.799 1.00 91.56 87 THR A C 1
ATOM 682 O O . THR A 1 87 ? 11.413 2.610 -21.714 1.00 91.56 87 THR A O 1
ATOM 685 N N . HIS A 1 88 ? 11.515 2.537 -23.949 1.00 88.19 88 HIS A N 1
ATOM 686 C CA . HIS A 1 88 ? 12.969 2.744 -23.989 1.00 88.19 88 HIS A CA 1
ATOM 687 C C . HIS A 1 88 ? 13.402 4.132 -23.499 1.00 88.19 88 HIS A C 1
ATOM 689 O O . HIS A 1 88 ? 14.538 4.286 -23.037 1.00 88.19 88 HIS A O 1
ATOM 695 N N . ASP A 1 89 ? 12.489 5.101 -23.567 1.00 89.38 89 ASP A N 1
ATOM 696 C CA . ASP A 1 89 ? 12.705 6.486 -23.148 1.00 89.38 89 ASP A CA 1
ATOM 697 C C . ASP A 1 89 ? 12.345 6.711 -21.676 1.00 89.38 89 ASP A C 1
ATOM 699 O O . ASP A 1 89 ? 12.621 7.778 -21.135 1.00 89.38 89 ASP A O 1
ATOM 703 N N . THR A 1 90 ? 11.779 5.698 -21.004 1.00 92.94 90 THR A N 1
ATOM 704 C CA . THR A 1 90 ? 11.436 5.789 -19.585 1.00 92.94 90 THR A CA 1
ATOM 705 C C . THR A 1 90 ? 12.679 6.090 -18.758 1.00 92.94 90 THR A C 1
ATOM 707 O O . THR A 1 90 ? 13.684 5.369 -18.805 1.00 92.94 90 THR A O 1
ATOM 710 N N . THR A 1 91 ? 12.594 7.152 -17.964 1.00 93.81 91 THR A N 1
ATOM 711 C CA . THR A 1 91 ? 13.703 7.619 -17.132 1.00 93.81 91 THR A CA 1
ATOM 712 C C . THR A 1 91 ? 13.605 7.071 -15.712 1.00 93.81 91 THR A C 1
ATOM 714 O O . THR A 1 91 ? 12.544 6.670 -15.232 1.00 93.81 91 THR A O 1
ATOM 717 N N . HIS A 1 92 ? 14.733 7.039 -15.001 1.00 93.62 92 HIS A N 1
ATOM 718 C CA . HIS A 1 92 ? 14.735 6.603 -13.604 1.00 93.62 92 HIS A CA 1
ATOM 719 C C . HIS A 1 92 ? 13.906 7.539 -12.705 1.00 93.62 92 HIS A C 1
ATOM 721 O O . HIS A 1 92 ? 13.269 7.063 -11.770 1.00 93.62 92 HIS A O 1
ATOM 727 N N . GLU A 1 93 ? 13.863 8.840 -13.013 1.00 94.44 93 GLU A N 1
ATOM 728 C CA . GLU A 1 93 ? 13.073 9.834 -12.276 1.00 94.44 93 GLU A CA 1
ATOM 729 C C . GLU A 1 93 ? 11.567 9.577 -12.395 1.00 94.44 93 GLU A C 1
ATOM 731 O O . GLU A 1 93 ? 10.828 9.715 -11.423 1.00 94.44 93 GLU A O 1
ATOM 736 N N . GLU A 1 94 ? 11.091 9.167 -13.574 1.00 94.94 94 GLU A N 1
ATOM 737 C CA . GLU A 1 94 ? 9.691 8.775 -13.776 1.00 94.94 94 GLU A CA 1
ATOM 738 C C . GLU A 1 94 ? 9.317 7.557 -12.930 1.00 94.94 94 GLU A C 1
ATOM 740 O O . GLU A 1 94 ? 8.233 7.510 -12.346 1.00 94.94 94 GLU A O 1
ATOM 745 N N . VAL A 1 95 ? 10.225 6.585 -12.819 1.00 95.88 95 VAL A N 1
ATOM 746 C CA . VAL A 1 95 ? 10.021 5.390 -11.991 1.00 95.88 95 VAL A CA 1
ATOM 747 C C . VAL A 1 95 ? 10.027 5.731 -10.501 1.00 95.88 95 VAL A C 1
ATOM 749 O O . VAL A 1 95 ? 9.207 5.196 -9.751 1.00 95.88 95 VAL A O 1
ATOM 752 N N . GLU A 1 96 ? 10.901 6.639 -10.063 1.00 95.06 96 GLU A N 1
ATOM 753 C CA . GLU A 1 96 ? 10.919 7.141 -8.685 1.00 95.06 96 GLU A CA 1
ATOM 754 C C . GLU A 1 96 ? 9.605 7.880 -8.354 1.00 95.06 96 GLU A C 1
ATOM 756 O O . GLU A 1 96 ? 8.942 7.527 -7.375 1.00 95.06 96 GLU A O 1
ATOM 761 N N . LYS A 1 97 ? 9.131 8.776 -9.233 1.00 95.69 97 LYS A N 1
ATOM 762 C CA . LYS A 1 97 ? 7.815 9.442 -9.107 1.00 95.69 97 LYS A CA 1
ATOM 763 C C . LYS A 1 97 ? 6.655 8.442 -9.072 1.00 95.69 97 LYS A C 1
ATOM 765 O O . LYS A 1 97 ? 5.721 8.580 -8.281 1.00 95.69 97 LYS A O 1
ATOM 770 N N . TYR A 1 98 ? 6.704 7.402 -9.903 1.00 96.50 98 TYR A N 1
ATOM 771 C CA . TYR A 1 98 ? 5.689 6.349 -9.890 1.00 96.50 98 TYR A CA 1
ATOM 772 C C . TYR A 1 98 ? 5.709 5.542 -8.580 1.00 96.50 98 TYR A C 1
ATOM 774 O O . TYR A 1 98 ? 4.656 5.152 -8.075 1.00 96.50 98 TYR A O 1
ATOM 782 N N . SER A 1 99 ? 6.884 5.321 -7.980 1.00 96.19 99 SER A N 1
ATOM 783 C CA . SER A 1 99 ? 6.994 4.676 -6.666 1.00 96.19 99 SER A CA 1
ATOM 784 C C . SER A 1 99 ? 6.311 5.495 -5.563 1.00 96.19 99 SER A C 1
ATOM 786 O O . SER A 1 99 ? 5.648 4.912 -4.703 1.00 96.19 99 SER A O 1
ATOM 788 N N . GLU A 1 100 ? 6.441 6.823 -5.583 1.00 96.06 100 GLU A N 1
ATOM 789 C CA . GLU A 1 100 ? 5.738 7.719 -4.651 1.00 96.06 100 GLU A CA 1
ATOM 790 C C . GLU A 1 100 ? 4.219 7.674 -4.862 1.00 96.06 100 GLU A C 1
ATOM 792 O O . GLU A 1 100 ? 3.445 7.589 -3.903 1.00 96.06 100 GLU A O 1
ATOM 797 N N . LEU A 1 101 ? 3.776 7.653 -6.123 1.00 96.56 101 LEU A N 1
ATOM 798 C CA . LEU A 1 101 ? 2.364 7.497 -6.468 1.00 96.56 101 LEU A CA 1
ATOM 799 C C . LEU A 1 101 ? 1.796 6.168 -5.950 1.00 96.56 101 LEU A C 1
ATOM 801 O O . LEU A 1 101 ? 0.717 6.149 -5.359 1.00 96.56 101 LEU A O 1
ATOM 805 N N . LEU A 1 102 ? 2.523 5.064 -6.130 1.00 96.56 102 LEU A N 1
ATOM 806 C CA . LEU A 1 102 ? 2.123 3.746 -5.638 1.00 96.56 102 LEU A CA 1
ATOM 807 C C . LEU A 1 102 ? 1.974 3.730 -4.111 1.00 96.56 102 LEU A C 1
ATOM 809 O O . LEU A 1 102 ? 1.024 3.142 -3.588 1.00 96.56 102 LEU A O 1
ATOM 813 N N . GLU A 1 103 ? 2.881 4.394 -3.392 1.00 95.69 103 GLU A N 1
ATOM 814 C CA . GLU A 1 103 ? 2.785 4.557 -1.942 1.00 95.69 103 GLU A CA 1
ATOM 815 C C . GLU A 1 103 ? 1.542 5.362 -1.549 1.00 95.69 103 GLU A C 1
ATOM 817 O O . GLU A 1 103 ? 0.765 4.915 -0.701 1.00 95.69 103 GLU A O 1
ATOM 822 N N . LYS A 1 104 ? 1.278 6.480 -2.231 1.00 95.81 104 LYS A N 1
ATOM 823 C CA . LYS A 1 104 ? 0.070 7.285 -2.021 1.00 95.81 104 LYS A CA 1
ATOM 824 C C . LYS A 1 104 ? -1.212 6.479 -2.260 1.00 95.81 104 LYS A C 1
ATOM 826 O O . LYS A 1 104 ? -2.098 6.494 -1.406 1.00 95.81 104 LYS A O 1
ATOM 831 N N . CYS A 1 105 ? -1.306 5.743 -3.369 1.00 96.62 105 CYS A N 1
ATOM 832 C CA . CYS A 1 105 ? -2.453 4.878 -3.669 1.00 96.62 105 CYS A CA 1
ATOM 833 C C . CYS A 1 105 ? -2.640 3.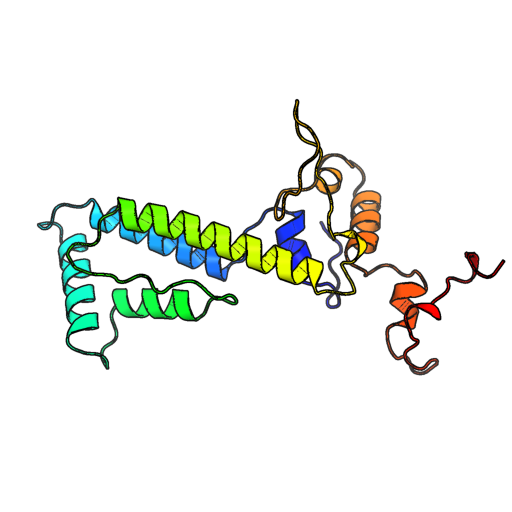790 -2.601 1.00 96.62 105 CYS A C 1
ATOM 835 O O . CYS A 1 105 ? -3.763 3.522 -2.176 1.00 96.62 105 CYS A O 1
ATOM 837 N N . CYS A 1 106 ? -1.544 3.194 -2.122 1.00 96.19 106 CYS A N 1
ATOM 838 C CA . CYS A 1 106 ? -1.588 2.202 -1.051 1.00 96.19 106 CYS A CA 1
ATOM 839 C C . CYS A 1 106 ? -2.142 2.793 0.252 1.00 96.19 106 CYS A C 1
ATOM 841 O O . CYS A 1 106 ? -2.967 2.157 0.909 1.00 96.19 106 CYS A O 1
ATOM 843 N N . LEU A 1 107 ? -1.707 3.997 0.633 1.00 95.44 107 LEU A N 1
ATOM 844 C CA . LEU A 1 107 ? -2.214 4.679 1.824 1.00 95.44 107 LEU A CA 1
ATOM 845 C C . LEU A 1 107 ? -3.698 5.024 1.664 1.00 95.44 107 LEU A C 1
ATOM 847 O O . LEU A 1 107 ? -4.490 4.703 2.541 1.00 95.44 107 LEU A O 1
ATOM 851 N N . GLN A 1 108 ? -4.112 5.577 0.525 1.00 95.19 108 GLN A N 1
ATOM 852 C CA . GLN A 1 108 ? -5.528 5.865 0.261 1.00 95.19 108 GLN A CA 1
ATOM 853 C C . GLN A 1 108 ? -6.405 4.610 0.349 1.00 95.19 108 GLN A C 1
ATOM 855 O O . GLN A 1 108 ? -7.480 4.649 0.945 1.00 95.19 108 GLN A O 1
ATOM 860 N N . TRP A 1 109 ? -5.930 3.482 -0.179 1.00 95.81 109 TRP A N 1
ATOM 861 C CA . TRP A 1 109 ? -6.620 2.201 -0.058 1.00 95.81 109 TRP A CA 1
ATOM 862 C C . TRP A 1 109 ? -6.755 1.739 1.398 1.00 95.81 109 TRP A C 1
ATOM 864 O O . TRP A 1 109 ? -7.846 1.356 1.816 1.00 95.81 109 TRP A O 1
ATOM 874 N N . LEU A 1 110 ? -5.682 1.812 2.193 1.00 94.94 110 LEU A N 1
ATOM 875 C CA . LEU A 1 110 ? -5.737 1.475 3.620 1.00 94.94 110 LEU A CA 1
ATOM 876 C C . LEU A 1 110 ? -6.711 2.380 4.382 1.00 94.94 110 LEU A C 1
ATOM 878 O O . LEU A 1 110 ? -7.487 1.885 5.198 1.00 94.94 110 LEU A O 1
ATOM 882 N N . GLN A 1 111 ? -6.705 3.681 4.089 1.00 94.00 111 GLN A N 1
ATOM 883 C CA . GLN A 1 111 ? -7.626 4.644 4.688 1.00 94.00 111 GLN A CA 1
ATOM 884 C C . GLN A 1 111 ? -9.082 4.300 4.343 1.00 94.00 111 GLN A C 1
ATOM 886 O O . GLN A 1 111 ? -9.916 4.191 5.238 1.00 94.00 111 GLN A O 1
ATOM 891 N N . ALA A 1 112 ? -9.369 3.998 3.073 1.00 93.81 112 ALA A N 1
ATOM 892 C CA . ALA A 1 112 ? -10.698 3.579 2.639 1.00 93.81 112 ALA A CA 1
ATOM 893 C C . ALA A 1 112 ? -11.172 2.295 3.347 1.00 93.81 112 ALA A C 1
ATOM 895 O O . ALA A 1 112 ? -12.346 2.186 3.703 1.00 93.81 112 ALA A O 1
ATOM 896 N N . LEU A 1 113 ? -10.281 1.331 3.608 1.00 93.31 113 LEU A N 1
ATOM 897 C CA . LEU A 1 113 ? -10.626 0.125 4.375 1.00 93.31 113 LEU A CA 1
ATOM 898 C C . LEU A 1 113 ? -11.009 0.437 5.829 1.00 93.31 113 LEU A C 1
ATOM 900 O O . LEU A 1 113 ? -11.890 -0.223 6.384 1.00 93.31 113 LEU A O 1
ATOM 904 N N . VAL A 1 114 ? -10.367 1.429 6.450 1.00 92.44 114 VAL A N 1
ATOM 905 C CA . VAL A 1 114 ? -10.723 1.895 7.800 1.00 92.44 114 VAL A CA 1
ATOM 906 C C . VAL A 1 114 ? -12.081 2.592 7.787 1.00 92.44 114 VAL A C 1
ATOM 908 O O . VAL A 1 114 ? -12.960 2.253 8.582 1.00 92.44 114 VAL A O 1
ATOM 911 N N . ASP A 1 115 ? -12.281 3.511 6.847 1.00 92.25 115 ASP A N 1
ATOM 912 C CA . ASP A 1 115 ? -13.473 4.357 6.803 1.00 92.25 115 ASP A CA 1
ATOM 913 C C . ASP A 1 115 ? -14.738 3.569 6.436 1.00 92.25 115 ASP A C 1
ATOM 915 O O . ASP A 1 115 ? -15.810 3.804 6.996 1.00 92.25 115 ASP A O 1
ATOM 919 N N . THR A 1 116 ? -14.615 2.562 5.570 1.00 91.69 116 THR A N 1
ATOM 920 C CA . THR A 1 116 ? -15.742 1.702 5.168 1.00 91.69 116 THR A CA 1
ATOM 921 C C . THR A 1 116 ? -16.078 0.622 6.198 1.00 91.69 116 THR A C 1
ATOM 923 O O . THR A 1 116 ? -17.230 0.194 6.297 1.00 91.69 116 THR A O 1
ATOM 926 N N . SER A 1 117 ? -15.115 0.182 7.015 1.00 89.88 117 SER A N 1
ATOM 927 C CA . SER A 1 117 ? -15.332 -0.906 7.972 1.00 89.88 117 SER A CA 1
ATOM 928 C C . SER A 1 117 ? -16.118 -0.449 9.196 1.00 89.88 117 SER A C 1
ATOM 930 O O . SER A 1 117 ? -15.722 0.470 9.910 1.00 89.88 117 SER A O 1
ATOM 932 N N . HIS A 1 118 ? -17.216 -1.134 9.512 1.00 85.31 118 HIS A N 1
ATOM 933 C CA . HIS A 1 118 ? -18.001 -0.895 10.731 1.00 85.31 118 HIS A CA 1
ATOM 934 C C . HIS A 1 118 ? -17.304 -1.343 12.020 1.00 85.31 118 HIS A C 1
ATOM 936 O O . HIS A 1 118 ? -17.683 -0.876 13.094 1.00 85.31 118 HIS A O 1
ATOM 942 N N . LYS A 1 119 ? -16.310 -2.243 11.924 1.00 86.25 119 LYS A N 1
ATOM 943 C CA . LYS A 1 119 ? -15.425 -2.619 13.048 1.00 86.25 119 LYS A CA 1
ATOM 944 C C . LYS A 1 119 ? -14.557 -1.440 13.458 1.00 86.25 119 LYS A C 1
ATOM 946 O O . LYS A 1 119 ? -14.414 -1.126 14.624 1.00 86.25 119 LYS A O 1
ATOM 951 N N . LEU A 1 120 ? -14.020 -0.735 12.473 1.00 88.31 120 LEU A N 1
ATOM 952 C CA . LEU A 1 120 ? -12.948 0.228 12.693 1.00 88.31 120 LEU A CA 1
ATOM 953 C C . LEU A 1 120 ? -13.473 1.639 12.947 1.00 88.31 120 LEU A C 1
ATOM 955 O O . LEU A 1 120 ? -12.783 2.615 12.682 1.00 88.31 120 LEU A O 1
ATOM 959 N N . TYR A 1 121 ? -14.694 1.758 13.472 1.00 87.81 121 TYR A N 1
ATOM 960 C CA . TYR A 1 121 ? -15.340 3.049 13.699 1.00 87.81 121 TYR A CA 1
ATOM 961 C C . TYR A 1 121 ? -14.539 3.949 14.654 1.00 87.81 121 TYR A C 1
ATOM 963 O O . TYR A 1 121 ? -14.535 5.158 14.466 1.00 87.81 121 TYR A O 1
ATOM 971 N N . LEU A 1 122 ? -13.813 3.363 15.617 1.00 89.06 122 LEU A N 1
ATOM 972 C CA . LEU A 1 122 ? -12.922 4.085 16.536 1.00 89.06 122 LEU A CA 1
ATOM 973 C C . LEU A 1 122 ? -11.644 4.614 15.868 1.00 89.06 122 LEU A C 1
ATOM 975 O O . LEU A 1 122 ? -10.964 5.463 16.434 1.00 89.06 122 LEU A O 1
ATOM 979 N N . LEU A 1 123 ? -11.291 4.097 14.690 1.00 89.69 123 LEU A N 1
ATOM 980 C CA . LEU A 1 123 ? -10.097 4.500 13.945 1.00 89.69 123 LEU A CA 1
ATOM 981 C C . LEU A 1 123 ? -10.395 5.575 12.888 1.00 89.69 123 LEU A C 1
ATOM 983 O O . LEU A 1 123 ? -9.465 6.141 12.313 1.00 89.69 123 LEU A O 1
ATOM 987 N N . ARG A 1 124 ? -11.674 5.870 12.629 1.00 90.44 124 ARG A N 1
ATOM 988 C CA . ARG A 1 124 ? -12.095 6.872 11.641 1.00 90.44 124 ARG A CA 1
ATOM 989 C C . ARG A 1 124 ? -11.763 8.274 12.130 1.00 90.44 124 ARG A C 1
ATOM 991 O O . ARG A 1 124 ? -12.032 8.609 13.279 1.00 90.44 124 ARG A O 1
ATOM 998 N N . GLY A 1 125 ? -11.181 9.091 11.253 1.00 85.88 125 GLY A N 1
ATOM 999 C CA . GLY A 1 125 ? -10.823 10.477 11.574 1.00 85.88 125 GLY A CA 1
ATOM 1000 C C . GLY A 1 125 ? -9.813 10.626 12.719 1.00 85.88 125 GLY A C 1
ATOM 1001 O O . GLY A 1 125 ? -9.698 11.710 13.286 1.00 85.88 125 GLY A O 1
ATOM 1002 N N . ARG A 1 126 ? -9.088 9.559 13.090 1.00 88.25 126 ARG A N 1
ATOM 1003 C CA . ARG A 1 126 ? -8.125 9.622 14.193 1.00 88.25 126 ARG A CA 1
ATOM 1004 C C . ARG A 1 126 ? -6.973 10.566 13.849 1.00 88.25 126 ARG A C 1
ATOM 1006 O O . ARG A 1 126 ? -6.291 10.389 12.837 1.00 88.25 126 ARG A O 1
ATOM 1013 N N . LEU A 1 127 ? -6.725 11.524 14.739 1.00 91.31 127 LEU A N 1
ATOM 1014 C CA . LEU A 1 127 ? -5.591 12.439 14.669 1.00 91.31 127 LEU A CA 1
ATOM 1015 C C . LEU A 1 127 ? -4.438 11.895 15.512 1.00 91.31 127 LEU A C 1
ATOM 1017 O O . LEU A 1 127 ? -4.614 11.584 16.688 1.00 91.31 127 LEU A O 1
ATOM 1021 N N . GLU A 1 128 ? -3.255 11.786 14.917 1.00 90.31 128 GLU A N 1
ATOM 1022 C CA . GLU A 1 128 ? -2.042 11.418 15.640 1.00 90.31 128 GLU A CA 1
ATOM 1023 C C . GLU A 1 128 ? -1.337 12.652 16.189 1.00 90.31 128 GLU A C 1
ATOM 1025 O O . GLU A 1 128 ? -1.168 13.628 15.449 1.00 90.31 128 GLU A O 1
ATOM 1030 N N . PRO A 1 129 ? -0.863 12.606 17.446 1.00 90.38 129 PRO A N 1
ATOM 1031 C CA . PRO A 1 129 ? -0.037 13.667 17.987 1.00 90.38 129 PRO A CA 1
ATOM 1032 C C . PRO A 1 129 ? 1.280 13.745 17.209 1.00 90.38 129 PRO A C 1
ATOM 1034 O O . PRO A 1 129 ? 1.895 12.731 16.872 1.00 90.38 129 PRO A O 1
ATOM 1037 N N . GLN A 1 130 ? 1.715 14.969 16.921 1.00 86.62 130 GLN A N 1
ATOM 1038 C CA . GLN A 1 130 ? 2.978 15.245 16.251 1.00 86.62 130 GLN A CA 1
ATOM 1039 C C . GLN A 1 130 ? 3.878 16.084 17.152 1.00 86.62 130 GLN A C 1
ATOM 1041 O O . GLN A 1 130 ? 3.416 16.918 17.929 1.00 86.62 130 GLN A O 1
ATOM 1046 N N . LYS A 1 131 ? 5.193 15.894 17.028 1.00 86.06 131 LYS A N 1
ATOM 1047 C CA . LYS A 1 131 ? 6.161 16.739 17.727 1.00 86.06 131 LYS A CA 1
ATOM 1048 C C . LYS A 1 131 ? 6.122 18.149 17.129 1.00 86.06 131 LYS A C 1
ATOM 1050 O O . LYS A 1 131 ? 6.383 18.312 15.939 1.00 86.06 131 LYS A O 1
ATOM 1055 N N . ASN A 1 132 ? 5.834 19.152 17.958 1.00 89.69 132 ASN A N 1
ATOM 1056 C CA . ASN A 1 132 ? 5.827 20.581 17.602 1.00 89.69 132 ASN A CA 1
ATOM 1057 C C . ASN A 1 132 ? 4.873 20.965 16.454 1.00 89.69 132 ASN A C 1
ATOM 1059 O O . ASN A 1 132 ? 5.083 21.976 15.787 1.00 89.69 132 ASN A O 1
ATOM 1063 N N . LYS A 1 133 ? 3.842 20.157 16.193 1.00 91.19 133 LYS A N 1
ATOM 1064 C CA . LYS A 1 133 ? 2.830 20.398 15.159 1.00 91.19 133 LYS A CA 1
ATOM 1065 C C . LYS A 1 133 ? 1.456 20.000 15.697 1.00 91.19 133 LYS A C 1
ATOM 1067 O O . LYS A 1 133 ? 1.392 19.143 16.583 1.00 91.19 133 LYS A O 1
ATOM 1072 N N . PRO A 1 134 ? 0.363 20.595 15.188 1.00 91.31 134 PRO A N 1
ATOM 1073 C CA . PRO A 1 134 ? -0.972 20.148 15.554 1.00 91.31 134 PRO A CA 1
ATOM 1074 C C . PRO A 1 134 ? -1.160 18.664 15.199 1.00 91.31 134 PRO A C 1
ATOM 1076 O O . PRO A 1 134 ? -0.529 18.174 14.252 1.00 91.31 134 PRO A O 1
ATOM 1079 N N . PRO A 1 135 ? -2.020 17.939 15.936 1.00 91.69 135 PRO A N 1
ATOM 1080 C CA . PRO A 1 135 ? -2.365 16.571 15.592 1.00 91.69 135 PRO A CA 1
ATOM 1081 C C . PRO A 1 135 ? -2.880 16.487 14.155 1.00 91.69 135 PRO A C 1
ATOM 1083 O O . PRO A 1 135 ? -3.688 17.314 13.733 1.00 91.69 135 PRO A O 1
ATOM 1086 N N . ALA A 1 136 ? -2.426 15.486 13.407 1.00 92.06 136 ALA A N 1
ATOM 1087 C CA . ALA A 1 136 ? -2.818 15.318 12.012 1.00 92.06 136 ALA A CA 1
ATOM 1088 C C . ALA A 1 136 ? -3.256 13.887 11.735 1.00 92.06 136 ALA A C 1
ATOM 1090 O O . ALA A 1 136 ? -2.807 12.938 12.381 1.00 92.06 136 ALA A O 1
ATOM 1091 N N . GLN A 1 137 ? -4.110 13.720 10.733 1.00 89.75 137 GLN A N 1
ATOM 1092 C CA . GLN A 1 137 ? -4.514 12.397 10.293 1.00 89.75 137 GLN A CA 1
ATOM 1093 C C . GLN A 1 137 ? -3.349 11.715 9.572 1.00 89.75 137 GLN A C 1
ATOM 1095 O O . GLN A 1 137 ? -2.879 12.172 8.531 1.00 89.75 137 GLN A O 1
ATOM 1100 N N . VAL A 1 138 ? -2.890 10.601 10.138 1.00 91.69 138 VAL A N 1
ATOM 1101 C CA . VAL A 1 138 ? -1.843 9.759 9.553 1.00 91.69 138 VAL A CA 1
ATOM 1102 C C . VAL A 1 138 ? -2.420 8.368 9.352 1.00 91.69 138 VAL A C 1
ATOM 1104 O O . VAL A 1 138 ? -2.812 7.707 10.317 1.00 91.69 138 VAL A O 1
ATOM 1107 N N . THR A 1 139 ? -2.476 7.913 8.100 1.00 91.25 139 THR A N 1
ATOM 1108 C CA . THR A 1 139 ? -3.094 6.627 7.750 1.00 91.25 139 THR A CA 1
ATOM 1109 C C . THR A 1 139 ? -2.293 5.432 8.254 1.00 91.25 139 THR A C 1
ATOM 1111 O O . THR A 1 139 ? -2.872 4.514 8.826 1.00 91.25 139 THR A O 1
ATOM 1114 N N . ALA A 1 140 ? -0.970 5.430 8.086 1.00 92.38 140 ALA A N 1
ATOM 1115 C CA . ALA A 1 140 ? -0.113 4.331 8.521 1.00 92.38 140 ALA A CA 1
ATOM 1116 C C . ALA A 1 140 ? 1.122 4.879 9.238 1.00 92.38 140 ALA A C 1
ATOM 1118 O O . ALA A 1 140 ? 1.923 5.596 8.650 1.00 92.38 140 ALA A O 1
ATOM 1119 N N . THR A 1 141 ? 1.250 4.558 10.522 1.00 92.44 141 THR A N 1
ATOM 1120 C CA . THR A 1 141 ? 2.424 4.869 11.345 1.00 92.44 141 THR A CA 1
ATOM 1121 C C . THR A 1 141 ? 2.438 3.944 12.555 1.00 92.44 141 THR A C 1
ATOM 1123 O O . THR A 1 141 ? 1.380 3.452 12.950 1.00 92.44 141 THR A O 1
ATOM 1126 N N . MET A 1 142 ? 3.614 3.722 13.144 1.00 92.00 142 MET A N 1
ATOM 1127 C CA . MET A 1 142 ? 3.740 3.012 14.413 1.00 92.00 142 MET A CA 1
ATOM 1128 C C . MET A 1 142 ? 3.086 3.847 15.514 1.00 92.00 142 MET A C 1
ATOM 1130 O O . MET A 1 142 ? 3.575 4.920 15.871 1.00 92.00 142 MET A O 1
ATOM 1134 N N . ARG A 1 143 ? 1.952 3.378 16.033 1.00 91.00 143 ARG A N 1
ATOM 1135 C CA . ARG A 1 143 ? 1.133 4.180 16.949 1.00 91.00 143 ARG A CA 1
ATOM 1136 C C . ARG A 1 143 ? 1.754 4.291 18.329 1.00 91.00 143 ARG A C 1
ATOM 1138 O O . ARG A 1 143 ? 2.329 3.339 18.853 1.00 91.00 143 ARG A O 1
ATOM 1145 N N . HIS A 1 144 ? 1.539 5.445 18.951 1.00 89.56 144 HIS A N 1
ATOM 1146 C CA . HIS A 1 144 ? 2.083 5.787 20.263 1.00 89.56 144 HIS A CA 1
ATOM 1147 C C . HIS A 1 144 ? 1.730 4.760 21.342 1.00 89.56 144 HIS A C 1
ATOM 1149 O O . HIS A 1 144 ? 2.588 4.374 22.126 1.00 89.56 144 HIS A O 1
ATOM 1155 N N . TYR A 1 145 ? 0.503 4.233 21.357 1.00 88.69 145 TYR A N 1
ATOM 1156 C CA . TYR A 1 145 ? 0.114 3.235 22.358 1.00 88.69 145 TYR A CA 1
ATOM 1157 C C . TYR A 1 145 ? 0.847 1.890 22.193 1.00 88.69 145 TYR A C 1
ATOM 1159 O O . TYR A 1 145 ? 0.914 1.119 23.147 1.00 88.69 145 TYR A O 1
ATOM 1167 N N . LEU A 1 146 ? 1.422 1.599 21.019 1.00 89.44 146 LEU A N 1
ATOM 1168 C CA . LEU A 1 146 ? 2.214 0.388 20.794 1.00 89.44 146 LEU A CA 1
ATOM 1169 C C . LEU A 1 146 ? 3.651 0.513 21.299 1.00 89.44 146 LEU A C 1
ATOM 1171 O O . LEU A 1 146 ? 4.249 -0.507 21.635 1.00 89.44 146 LEU A O 1
ATOM 1175 N N . SER A 1 147 ? 4.195 1.731 21.364 1.00 87.94 147 SER A N 1
ATOM 1176 C CA . SER A 1 147 ? 5.567 1.995 21.810 1.00 87.94 147 SER A CA 1
ATOM 1177 C C . SER A 1 147 ? 5.654 2.547 23.235 1.00 87.94 147 SER A C 1
ATOM 1179 O O . SER A 1 147 ? 6.574 2.191 23.962 1.00 87.94 147 SER A O 1
ATOM 1181 N N . MET A 1 148 ? 4.706 3.391 23.652 1.00 87.94 148 MET A N 1
ATOM 1182 C CA . MET A 1 148 ? 4.764 4.122 24.924 1.00 87.94 148 MET A CA 1
ATOM 1183 C C . MET A 1 148 ? 4.165 3.362 26.104 1.00 87.94 148 MET A C 1
ATOM 1185 O O . MET A 1 148 ? 4.568 3.599 27.237 1.00 87.94 148 MET A O 1
ATOM 1189 N N . VAL A 1 149 ? 3.195 2.472 25.877 1.00 89.12 149 VAL A N 1
ATOM 1190 C CA . VAL A 1 149 ? 2.608 1.668 26.958 1.00 89.12 149 VAL A CA 1
ATOM 1191 C C . VAL A 1 149 ? 3.579 0.525 27.262 1.00 89.12 149 VAL A C 1
ATOM 1193 O O . VAL A 1 149 ? 3.727 -0.352 26.411 1.00 89.12 149 VAL A O 1
ATOM 1196 N N . PRO A 1 150 ? 4.239 0.485 28.435 1.00 89.62 150 PRO A N 1
ATOM 1197 C CA . PRO A 1 150 ? 5.290 -0.497 28.714 1.00 89.62 150 PRO A CA 1
ATOM 1198 C C . PRO A 1 150 ? 4.718 -1.897 28.965 1.00 89.62 150 PRO A C 1
ATOM 1200 O O . PRO A 1 150 ? 5.302 -2.903 28.553 1.00 89.62 150 PRO A O 1
ATOM 1203 N N . THR A 1 151 ? 3.532 -1.973 29.569 1.00 92.69 151 THR A N 1
ATOM 1204 C CA . THR A 1 151 ? 2.871 -3.230 29.921 1.00 92.69 151 THR A CA 1
ATOM 1205 C C . THR A 1 151 ? 2.221 -3.880 28.702 1.00 92.69 151 THR A C 1
ATOM 1207 O O . THR A 1 151 ? 1.372 -3.284 28.036 1.00 92.69 151 THR A O 1
ATOM 1210 N N . GLN A 1 152 ? 2.572 -5.137 28.425 1.00 89.12 152 GLN A N 1
ATOM 1211 C CA . GLN A 1 152 ? 2.035 -5.869 27.276 1.00 89.12 152 GLN A CA 1
ATOM 1212 C C . GLN A 1 152 ? 0.520 -6.090 27.354 1.00 89.12 152 GLN A C 1
ATOM 1214 O O . GLN A 1 152 ? -0.164 -5.866 26.357 1.00 89.12 152 GLN A O 1
ATOM 1219 N N . SER A 1 153 ? -0.008 -6.466 28.521 1.00 89.56 153 SER A N 1
ATOM 1220 C CA . SER A 1 153 ? -1.447 -6.695 28.715 1.00 89.56 153 SER A CA 1
ATOM 1221 C C . SER A 1 153 ? -2.276 -5.450 28.389 1.00 89.56 153 SER A C 1
ATOM 1223 O O . SER A 1 153 ? -3.310 -5.543 27.733 1.00 89.56 153 SER A O 1
ATOM 1225 N N . HIS A 1 154 ? -1.788 -4.264 28.762 1.00 90.62 154 HIS A N 1
ATOM 1226 C CA . HIS A 1 154 ? -2.449 -2.996 28.455 1.00 90.62 154 HIS A CA 1
ATOM 1227 C C . HIS A 1 154 ? -2.415 -2.685 26.955 1.00 90.62 154 HIS A C 1
ATOM 1229 O O . HIS A 1 154 ? -3.439 -2.304 26.388 1.00 90.62 154 HIS A O 1
ATOM 1235 N N . ARG A 1 155 ? -1.274 -2.907 26.282 1.00 90.00 155 ARG A N 1
ATOM 1236 C CA . ARG A 1 155 ? -1.194 -2.778 24.815 1.00 90.00 155 ARG A CA 1
ATOM 1237 C C . ARG A 1 155 ? -2.200 -3.688 24.122 1.00 90.00 155 ARG A C 1
ATOM 1239 O O . ARG A 1 155 ? -2.857 -3.266 23.173 1.00 90.00 155 ARG A O 1
ATOM 1246 N N . GLU A 1 156 ? -2.323 -4.928 24.583 1.00 88.75 156 GLU A N 1
ATOM 1247 C CA . GLU A 1 156 ? -3.248 -5.911 24.019 1.00 88.75 156 GLU A CA 1
ATOM 1248 C C . GLU A 1 156 ? -4.708 -5.542 24.270 1.00 88.75 156 GLU A C 1
ATOM 1250 O O . GLU A 1 156 ? -5.506 -5.635 23.340 1.00 88.75 156 GLU A O 1
ATOM 1255 N N . ALA A 1 157 ? -5.047 -5.054 25.465 1.00 89.00 157 ALA A N 1
ATOM 1256 C CA . ALA A 1 157 ? -6.387 -4.569 25.779 1.00 89.00 157 ALA A CA 1
ATOM 1257 C C . ALA A 1 157 ? -6.793 -3.398 24.869 1.00 89.00 157 ALA A C 1
ATOM 1259 O O . ALA A 1 157 ? -7.839 -3.458 24.224 1.00 89.00 157 ALA A O 1
ATOM 1260 N N . VAL A 1 158 ? -5.934 -2.380 24.735 1.00 89.19 158 VAL A N 1
ATOM 1261 C CA . VAL A 1 158 ? -6.179 -1.229 23.845 1.00 89.19 158 VAL A CA 1
ATOM 1262 C C . VAL A 1 158 ? -6.307 -1.680 22.392 1.00 89.19 158 VAL A C 1
ATOM 1264 O O . VAL A 1 158 ? -7.264 -1.318 21.712 1.00 89.19 158 VAL A O 1
ATOM 1267 N N . SER A 1 159 ? -5.385 -2.524 21.924 1.00 88.69 159 SER A N 1
ATOM 1268 C CA . SER A 1 159 ? -5.432 -3.059 20.558 1.00 88.69 159 SER A CA 1
ATOM 1269 C C . SER A 1 159 ? -6.720 -3.841 20.310 1.00 88.69 159 SER A C 1
ATOM 1271 O O . SER A 1 159 ? -7.324 -3.703 19.252 1.00 88.69 159 SER A O 1
ATOM 1273 N N . SER A 1 160 ? -7.168 -4.627 21.292 1.00 87.75 160 SER A N 1
ATOM 1274 C CA . SER A 1 160 ? -8.389 -5.425 21.187 1.00 87.75 160 SER A CA 1
ATOM 1275 C C . SER A 1 160 ? -9.645 -4.557 21.111 1.00 87.75 160 SER A C 1
ATOM 1277 O O . SER A 1 160 ? -10.568 -4.866 20.353 1.00 87.75 160 SER A O 1
ATOM 1279 N N . ILE A 1 161 ? -9.651 -3.434 21.838 1.00 88.56 161 ILE A N 1
ATOM 1280 C CA . ILE A 1 161 ? -10.699 -2.416 21.740 1.00 88.56 161 ILE A CA 1
ATOM 1281 C C . ILE A 1 161 ? -10.732 -1.823 20.325 1.00 88.56 161 ILE A C 1
ATOM 1283 O O . ILE A 1 161 ? -11.762 -1.863 19.657 1.00 88.56 161 ILE A O 1
ATOM 1287 N N . LEU A 1 162 ? -9.589 -1.343 19.830 1.00 88.31 162 LEU A N 1
ATOM 1288 C CA . LEU A 1 162 ? -9.482 -0.694 18.517 1.00 88.31 162 LEU A CA 1
ATOM 1289 C C . LEU A 1 162 ? -9.773 -1.635 17.338 1.00 88.31 162 LEU A C 1
ATOM 1291 O O . LEU A 1 162 ? -10.267 -1.202 16.298 1.00 88.31 162 LEU A O 1
ATOM 1295 N N . MET A 1 163 ? -9.465 -2.922 17.490 1.00 85.75 163 MET A N 1
ATOM 1296 C CA . MET A 1 163 ? -9.651 -3.948 16.462 1.00 85.75 163 MET A CA 1
ATOM 1297 C C . MET A 1 163 ? -11.030 -4.618 16.492 1.00 85.75 163 MET A C 1
ATOM 1299 O O . MET A 1 163 ? -11.271 -5.517 15.678 1.00 85.75 163 MET A O 1
ATOM 1303 N N . SER A 1 164 ? -11.935 -4.215 17.394 1.00 85.94 164 SER A N 1
ATOM 1304 C CA . SER A 1 164 ? -13.232 -4.882 17.591 1.00 85.94 164 SER A CA 1
ATOM 1305 C C . SER A 1 164 ? -13.094 -6.382 17.915 1.00 85.94 164 SER A C 1
ATOM 1307 O O . SER A 1 164 ? -13.874 -7.213 17.443 1.00 85.94 164 SER A O 1
ATOM 1309 N N . THR A 1 165 ? -12.074 -6.759 18.691 1.00 85.50 165 THR A N 1
ATOM 1310 C CA . THR A 1 165 ? -11.844 -8.148 19.149 1.00 85.50 165 THR A CA 1
ATOM 1311 C C . THR A 1 165 ? -12.091 -8.331 20.646 1.00 85.50 165 THR A C 1
ATOM 1313 O O . THR A 1 165 ? -11.785 -9.380 21.208 1.00 85.50 165 THR A O 1
ATOM 1316 N N . HIS A 1 166 ? -12.634 -7.310 21.300 1.00 85.56 166 HIS A N 1
ATOM 1317 C CA . HIS A 1 166 ? -12.921 -7.296 22.726 1.00 85.56 166 HIS A CA 1
ATOM 1318 C C . HIS A 1 166 ? -14.221 -8.043 23.075 1.00 85.56 166 HIS A C 1
ATOM 1320 O O . HIS A 1 166 ? -15.092 -8.242 22.231 1.00 85.56 166 HIS A O 1
ATOM 1326 N N . GLN A 1 167 ? -14.399 -8.379 24.356 1.00 83.56 167 GLN A N 1
ATOM 1327 C CA . GLN A 1 167 ? -15.570 -9.121 24.853 1.00 83.56 167 GLN A CA 1
ATOM 1328 C C . GLN A 1 167 ? -16.781 -8.246 25.230 1.00 83.56 167 GLN A C 1
ATOM 1330 O O . GLN A 1 167 ? -17.767 -8.749 25.756 1.00 83.56 167 GLN A O 1
ATOM 1335 N N . LEU A 1 168 ? -16.750 -6.935 24.966 1.00 82.75 168 LEU A N 1
ATOM 1336 C CA . LEU A 1 168 ? -17.921 -6.077 25.196 1.00 82.75 168 LEU A CA 1
ATOM 1337 C C . LEU A 1 168 ? -19.105 -6.479 24.297 1.00 82.75 168 LEU A C 1
ATOM 1339 O O . LEU A 1 168 ? -18.917 -6.868 23.139 1.00 82.75 168 LEU A O 1
ATOM 1343 N N . GLY A 1 169 ? -20.327 -6.295 24.811 1.00 79.38 169 GLY A N 1
ATOM 1344 C CA . GLY A 1 169 ? -21.579 -6.702 24.157 1.00 79.38 169 GLY A CA 1
ATOM 1345 C C . GLY A 1 169 ? -21.734 -6.209 22.713 1.00 79.38 169 GLY A C 1
ATOM 1346 O O . GLY A 1 169 ? -22.220 -6.955 21.866 1.00 79.38 169 GLY A O 1
ATOM 1347 N N . VAL A 1 170 ? -21.218 -5.017 22.391 1.00 83.00 170 VAL A N 1
ATOM 1348 C CA . VAL A 1 170 ? -21.251 -4.445 21.031 1.00 83.00 170 VAL A CA 1
ATOM 1349 C C . VAL A 1 170 ? -20.564 -5.321 19.967 1.00 83.00 170 VAL A C 1
ATOM 1351 O O . VAL A 1 170 ? -20.998 -5.332 18.808 1.00 83.00 170 VAL A O 1
ATOM 1354 N N . GLU A 1 171 ? -19.545 -6.101 20.352 1.00 84.12 171 GLU A N 1
ATOM 1355 C CA . GLU A 1 171 ? -18.864 -7.053 19.463 1.00 84.12 171 GLU A CA 1
ATOM 1356 C C . GLU A 1 171 ? -19.249 -8.512 19.715 1.00 84.12 171 GLU A C 1
ATOM 1358 O O . GLU A 1 171 ? -19.286 -9.278 18.755 1.00 84.12 171 GLU A O 1
ATOM 1363 N N . VAL A 1 172 ? -19.591 -8.918 20.943 1.00 82.94 172 VAL A N 1
ATOM 1364 C CA . VAL A 1 172 ? -20.045 -10.300 21.209 1.00 82.94 172 VAL A CA 1
ATOM 1365 C C . VAL A 1 172 ? -21.388 -10.571 20.526 1.00 82.94 172 VAL A C 1
ATOM 1367 O O . VAL A 1 172 ? -21.493 -11.502 19.730 1.00 82.94 172 VAL A O 1
ATOM 1370 N N . LEU A 1 173 ? -22.376 -9.688 20.714 1.00 82.44 173 LEU A N 1
ATOM 1371 C CA . LEU 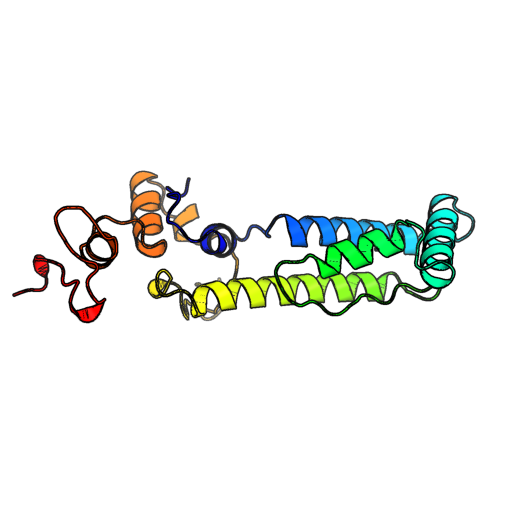A 1 173 ? -23.741 -9.810 20.166 1.00 82.44 173 LEU A CA 1
ATOM 1372 C C . LEU A 1 173 ? -23.833 -9.549 18.652 1.00 82.44 173 LEU A C 1
ATOM 1374 O O . LEU A 1 173 ? -24.908 -9.517 18.048 1.00 82.44 173 LEU A O 1
ATOM 1378 N N . ARG A 1 174 ? -22.690 -9.305 18.016 1.00 82.12 174 ARG A N 1
ATOM 1379 C CA . ARG A 1 174 ? -22.576 -9.168 16.569 1.00 82.12 174 ARG A CA 1
ATOM 1380 C C . ARG A 1 174 ? -22.593 -10.514 15.859 1.00 82.12 174 ARG A C 1
ATOM 1382 O O . ARG A 1 174 ? -23.025 -10.579 14.706 1.00 82.12 174 ARG A O 1
ATOM 1389 N N . TYR A 1 175 ? -22.013 -11.530 16.484 1.00 79.00 175 TYR A N 1
ATOM 1390 C CA . TYR A 1 175 ? -21.883 -12.852 15.894 1.00 79.00 175 TYR A CA 1
ATOM 1391 C C . TYR A 1 175 ? -23.122 -13.672 16.238 1.00 79.00 175 TYR A C 1
ATOM 1393 O O . TYR A 1 175 ? -23.688 -13.517 17.315 1.00 79.00 175 TYR A O 1
ATOM 1401 N N . VAL A 1 176 ? -23.555 -14.510 15.297 1.00 78.88 176 VAL A N 1
ATOM 1402 C CA . VAL A 1 176 ? -24.588 -15.508 15.581 1.00 78.88 176 VAL A CA 1
ATOM 1403 C C . VAL A 1 176 ? -23.949 -16.581 16.450 1.00 78.88 176 VAL A C 1
ATOM 1405 O O . VAL A 1 176 ? -22.853 -17.049 16.136 1.00 78.88 176 VAL A O 1
ATOM 1408 N N . ASP A 1 177 ? -24.641 -16.952 17.515 1.00 77.75 177 ASP A N 1
ATOM 1409 C CA . ASP A 1 177 ? -24.318 -18.102 18.349 1.00 77.75 177 ASP A CA 1
ATOM 1410 C C . ASP A 1 177 ? -25.595 -18.929 18.545 1.00 77.75 177 ASP A C 1
ATOM 1412 O O . ASP A 1 177 ? -26.698 -18.442 18.293 1.00 77.75 177 ASP A O 1
ATOM 1416 N N . HIS A 1 178 ? -25.472 -20.171 19.001 1.00 73.69 178 HIS A N 1
ATOM 1417 C CA . HIS A 1 178 ? -26.606 -21.066 19.231 1.00 73.69 178 HIS A CA 1
ATOM 1418 C C . HIS A 1 178 ? -27.665 -20.464 20.165 1.00 73.69 178 HIS A C 1
ATOM 1420 O O . HIS A 1 178 ? -28.845 -20.771 20.025 1.00 73.69 178 HIS A O 1
ATOM 1426 N N . ALA A 1 179 ? -27.255 -19.591 21.086 1.00 75.50 179 ALA A N 1
ATOM 1427 C CA . ALA A 1 179 ? -28.145 -18.961 22.053 1.00 75.50 179 ALA A CA 1
ATOM 1428 C C . ALA A 1 179 ? -28.803 -17.656 21.559 1.00 75.50 179 ALA A C 1
ATOM 1430 O O . ALA A 1 179 ? -29.817 -17.253 22.124 1.00 75.50 179 ALA A O 1
ATOM 1431 N N . HIS A 1 180 ? -28.262 -16.977 20.534 1.00 71.12 180 HIS A N 1
ATOM 1432 C CA . HIS A 1 180 ? -28.740 -15.641 20.154 1.00 71.12 180 HIS A CA 1
ATOM 1433 C C . HIS A 1 180 ? -28.620 -15.357 18.646 1.00 71.12 180 HIS A C 1
ATOM 1435 O O . HIS A 1 180 ? -27.560 -15.585 18.049 1.00 71.12 180 HIS A O 1
ATOM 1441 N N . PRO A 1 181 ? -29.660 -14.772 18.019 1.00 79.75 181 PRO A N 1
ATOM 1442 C CA . PRO A 1 181 ? -29.560 -14.277 16.654 1.00 79.75 181 PRO A CA 1
ATOM 1443 C C . PRO A 1 181 ? -28.653 -13.042 16.588 1.00 79.75 181 PRO A C 1
ATOM 1445 O O . PRO A 1 181 ? -28.420 -12.347 17.577 1.00 79.75 181 PRO A O 1
ATOM 1448 N N . ARG A 1 182 ? -28.167 -12.725 15.385 1.00 78.44 182 ARG A N 1
ATOM 1449 C CA . ARG A 1 182 ? -27.387 -11.505 15.149 1.00 78.44 182 ARG A CA 1
ATOM 1450 C C . ARG A 1 182 ? -28.230 -10.272 15.477 1.00 78.44 182 ARG A C 1
ATOM 1452 O O . ARG A 1 182 ? -29.246 -10.037 14.831 1.00 78.44 182 ARG A O 1
ATOM 1459 N N . LEU A 1 183 ? -27.757 -9.450 16.412 1.00 82.75 183 LEU A N 1
ATOM 1460 C CA . LEU A 1 183 ? -28.434 -8.211 16.794 1.00 82.75 183 LEU A CA 1
ATOM 1461 C C . LEU A 1 183 ? -27.920 -7.009 15.993 1.00 82.75 183 LEU A C 1
ATOM 1463 O O . LEU A 1 183 ? -26.737 -6.920 15.633 1.00 82.75 183 LEU A O 1
ATOM 1467 N N . GLU A 1 184 ? -28.807 -6.058 15.714 1.00 83.88 184 GLU A N 1
ATOM 1468 C CA . GLU A 1 184 ? -28.454 -4.753 15.149 1.00 83.88 184 GLU A CA 1
ATOM 1469 C C . GLU A 1 184 ? -27.627 -3.939 16.139 1.00 83.88 184 GLU A C 1
ATOM 1471 O O . GLU A 1 184 ? -27.797 -4.071 17.346 1.00 83.88 184 GLU A O 1
ATOM 1476 N N . ARG A 1 185 ? -26.711 -3.103 15.636 1.00 80.94 185 ARG A N 1
ATOM 1477 C CA . ARG A 1 185 ? -25.699 -2.426 16.464 1.00 80.94 185 ARG A CA 1
ATOM 1478 C C . ARG A 1 185 ? -26.312 -1.614 17.609 1.00 80.94 185 ARG A C 1
ATOM 1480 O O . ARG A 1 185 ? -25.798 -1.692 18.717 1.00 80.94 185 ARG A O 1
ATOM 1487 N N . GLU A 1 186 ? -27.394 -0.891 17.342 1.00 83.44 186 GLU A N 1
ATOM 1488 C CA . GLU A 1 186 ? -28.108 -0.049 18.315 1.00 83.44 186 GLU A CA 1
ATOM 1489 C C . GLU A 1 186 ? -28.704 -0.862 19.470 1.00 83.44 186 GLU A C 1
ATOM 1491 O O . GLU A 1 186 ? -28.807 -0.376 20.590 1.00 83.44 186 GLU A O 1
ATOM 1496 N N . ARG A 1 187 ? -29.020 -2.137 19.220 1.00 80.81 187 ARG A N 1
ATOM 1497 C CA . ARG A 1 187 ? -29.562 -3.073 20.210 1.00 80.81 187 ARG A CA 1
ATOM 1498 C C . ARG A 1 187 ? -28.484 -3.847 20.971 1.00 80.81 187 ARG A C 1
ATOM 1500 O O . ARG A 1 187 ? -28.813 -4.599 21.882 1.00 80.81 187 ARG A O 1
ATOM 1507 N N . ARG A 1 188 ? -27.198 -3.689 20.631 1.00 83.88 188 ARG A N 1
ATOM 1508 C CA . ARG A 1 188 ? -26.079 -4.365 21.320 1.00 83.88 188 ARG A CA 1
ATOM 1509 C C . ARG A 1 188 ? -25.595 -3.568 22.526 1.00 83.88 188 ARG A C 1
ATOM 1511 O O . ARG A 1 188 ? -24.400 -3.288 22.662 1.00 83.88 188 ARG A O 1
ATOM 1518 N N . LEU A 1 189 ? -26.530 -3.164 23.374 1.00 74.56 189 LEU A N 1
ATOM 1519 C CA . LEU A 1 189 ? -26.209 -2.440 24.592 1.00 74.56 189 LEU A CA 1
ATOM 1520 C C . LEU A 1 189 ? -25.464 -3.376 25.548 1.00 74.56 189 LEU A C 1
ATOM 1522 O O . LEU A 1 189 ? -25.798 -4.550 25.696 1.00 74.56 189 LEU A O 1
ATOM 1526 N N . CYS A 1 190 ? -24.403 -2.858 26.162 1.00 68.31 190 CYS A N 1
ATOM 1527 C CA . CYS A 1 190 ? -23.762 -3.535 27.280 1.00 68.31 190 CYS A CA 1
ATOM 1528 C C . CYS A 1 190 ? -24.725 -3.503 28.474 1.00 68.31 190 CYS A C 1
ATOM 1530 O O . CYS A 1 190 ? -25.390 -2.488 28.671 1.00 68.31 190 CYS A O 1
ATOM 1532 N N . CYS A 1 191 ? -24.760 -4.550 29.306 1.00 57.56 191 CYS A N 1
ATOM 1533 C CA . CYS A 1 191 ? -25.586 -4.567 30.521 1.00 57.56 191 CYS A CA 1
ATOM 1534 C C . CYS A 1 191 ? -25.318 -3.360 31.445 1.00 57.56 191 CYS A C 1
ATOM 1536 O O . CYS A 1 191 ? -26.211 -2.930 32.159 1.00 57.56 191 CYS A O 1
ATOM 1538 N N . LEU A 1 192 ? -24.116 -2.771 31.386 1.00 56.69 192 LEU A N 1
ATOM 1539 C CA . LEU A 1 192 ? -23.738 -1.565 32.137 1.00 56.69 192 LEU A CA 1
ATOM 1540 C C . LEU A 1 192 ? -24.362 -0.260 31.606 1.00 56.69 192 LEU A C 1
ATOM 1542 O O . LEU A 1 192 ? -24.277 0.761 32.274 1.00 56.69 192 LEU A O 1
ATOM 1546 N N . CYS A 1 193 ? -24.944 -0.273 30.407 1.00 56.00 193 CYS A N 1
ATOM 1547 C CA . CYS A 1 193 ? -25.569 0.888 29.767 1.00 56.00 193 CYS A CA 1
ATOM 1548 C C . CYS A 1 193 ? -27.106 0.814 29.775 1.00 56.00 193 CYS A C 1
ATOM 1550 O O . CYS A 1 193 ? -27.747 1.640 29.136 1.00 56.00 193 CYS A O 1
ATOM 1552 N N . ALA A 1 194 ? -27.689 -0.198 30.427 1.00 53.44 194 ALA A N 1
ATOM 1553 C CA . ALA A 1 194 ? -29.138 -0.399 30.529 1.00 53.44 194 ALA A CA 1
ATOM 1554 C C . ALA A 1 194 ? -29.755 0.248 31.791 1.00 53.44 194 ALA A C 1
ATOM 1556 O O . ALA A 1 194 ? -30.877 -0.094 32.163 1.00 53.44 194 ALA A O 1
ATOM 1557 N N . HIS A 1 195 ? -29.016 1.154 32.439 1.00 45.31 195 HIS A N 1
ATOM 1558 C CA . HIS A 1 195 ? -29.431 1.927 33.609 1.00 45.31 195 HIS A CA 1
ATOM 1559 C C . HIS A 1 195 ? -29.473 3.415 33.282 1.00 45.31 195 HIS A C 1
ATOM 1561 O O . HIS A 1 195 ? -28.524 3.886 32.613 1.00 45.31 195 HIS A O 1
#

Secondary structure (DSSP, 8-state):
-----TTS-HHHHHHHH-PPPHHHHHHHHHHHHHHHHHHS-TTSHHHHHHHHHHHHHHH-TTS--HHHHHHHHHHTSSS--------TT--HHHHHHHHHHHHHHHHHHHHHHHHH-SGGGGGTTPEEEETTEEEEE-SS-B-HHHHH---HHHHHHHHHHHTT-S-SHHHHTTS-BTTBPPPPGGG---GGG--

pLDDT: mean 88.62, std 8.96, range [45.31, 96.75]

Foldseek 3Di:
DAPADPPFDVLCVFQQAVDFDPLLVVLLVVLVVVLVLQPDDCPDPSVVLVQVLLVCVVPPVPDDGPLVVSQVSQVPPPFDADGDNDDPPDHSVNSVVSNVSSVVRSLVVSLCVLVPDPQQPVVHPDFADDDPDHTHDDRGHNHCLNPPVPDPVSSNVVSCSNRLNDPFQLSVLQDDDPVHDRDDNVPSDGPVRPD

Organism: NCBI:txid1738132

Radius of gyration: 22.88 Å; chains: 1; bounding box: 56×42×64 Å

Sequence (195 aa):
MLNVHSRSTVAVLFTETGIMPLRPRRVRVLLGYLAYLLKLPRSSYARAALDSSIELAAKFPRKRSWAKDLATAISRLPFACPPLPLTHDTTHEEVEKYSELLEKCCLQWLQALVDTSHKLYLLRGRLEPQKNKPPAQVTATMRHYLSMVPTQSHREAVSSILMSTHQLGVEVLRYVDHAHPRLERERRLCCLCAH